Protein AF-A0A940A3K3-F1 (afdb_monomer)

Structure (mmCIF, N/CA/C/O backbone):
data_AF-A0A940A3K3-F1
#
_entry.id   AF-A0A940A3K3-F1
#
loop_
_atom_site.group_PDB
_atom_site.id
_atom_site.type_symbol
_atom_site.label_atom_id
_atom_site.label_alt_id
_atom_site.label_comp_id
_atom_site.label_asym_id
_atom_site.label_entity_id
_atom_site.label_seq_id
_atom_site.pdbx_PDB_ins_code
_atom_site.Cartn_x
_atom_site.Cartn_y
_atom_site.Cartn_z
_atom_site.occupancy
_atom_site.B_iso_or_equiv
_atom_site.auth_seq_id
_atom_site.auth_comp_id
_atom_site.auth_asym_id
_atom_site.auth_atom_id
_atom_site.pdbx_PDB_model_num
ATOM 1 N N . MET A 1 1 ? 20.300 13.814 -13.766 1.00 72.06 1 MET A N 1
ATOM 2 C CA . MET A 1 1 ? 20.582 14.334 -12.405 1.00 72.06 1 MET A CA 1
ATOM 3 C C . MET A 1 1 ? 19.310 14.592 -11.587 1.00 72.06 1 MET A C 1
ATOM 5 O O . MET A 1 1 ? 19.137 13.929 -10.577 1.00 72.06 1 MET A O 1
ATOM 9 N N . LEU A 1 2 ? 18.378 15.465 -12.005 1.00 84.44 2 LEU A N 1
ATOM 10 C CA . LEU A 1 2 ? 17.179 15.787 -11.199 1.00 84.44 2 LEU A CA 1
ATOM 11 C C . LEU A 1 2 ? 16.257 14.576 -10.915 1.00 84.44 2 LEU A C 1
ATOM 13 O O . LEU A 1 2 ? 15.812 14.400 -9.786 1.00 84.44 2 LEU A O 1
ATOM 17 N N . GLN A 1 3 ? 16.022 13.700 -11.900 1.00 85.00 3 GLN A N 1
ATOM 18 C CA . GLN A 1 3 ? 15.269 12.447 -11.703 1.00 85.00 3 GLN A CA 1
ATOM 19 C C . GLN A 1 3 ? 15.927 11.492 -10.704 1.00 85.00 3 GLN A C 1
ATOM 21 O O . GLN A 1 3 ? 15.246 10.924 -9.859 1.00 85.00 3 GLN A O 1
ATOM 26 N N . GLN A 1 4 ? 17.249 11.333 -10.775 1.00 88.88 4 GLN A N 1
ATOM 27 C CA . GLN A 1 4 ? 17.989 10.471 -9.851 1.00 88.88 4 GLN A CA 1
ATOM 28 C C . GLN A 1 4 ? 17.889 10.986 -8.416 1.00 88.88 4 GLN A C 1
ATOM 30 O O . GLN A 1 4 ? 17.676 10.193 -7.503 1.00 88.88 4 GLN A O 1
ATOM 35 N N . VAL A 1 5 ? 17.977 12.307 -8.218 1.00 92.19 5 VAL A N 1
ATOM 36 C CA . VAL A 1 5 ? 17.778 12.932 -6.902 1.00 92.19 5 VAL A CA 1
ATOM 37 C C . VAL A 1 5 ? 16.354 12.682 -6.406 1.00 92.19 5 VAL A C 1
ATOM 39 O O . VAL A 1 5 ? 16.178 12.233 -5.278 1.00 92.19 5 VAL A O 1
ATOM 42 N N . PHE A 1 6 ? 15.343 12.888 -7.256 1.00 92.88 6 PHE A N 1
ATOM 43 C CA . PHE A 1 6 ? 13.945 12.625 -6.908 1.00 92.88 6 PHE A CA 1
ATOM 44 C C . PHE A 1 6 ? 13.717 11.170 -6.470 1.00 92.88 6 PHE A C 1
ATOM 46 O O . PHE A 1 6 ? 13.231 10.934 -5.364 1.00 92.88 6 PHE A O 1
ATOM 53 N N . TYR A 1 7 ? 14.117 10.187 -7.282 1.00 94.62 7 TYR A N 1
ATOM 54 C CA . TYR A 1 7 ? 13.918 8.777 -6.936 1.00 94.62 7 TYR A CA 1
ATOM 55 C C . TYR A 1 7 ? 14.785 8.328 -5.754 1.00 94.62 7 TYR A C 1
ATOM 57 O O . TYR A 1 7 ? 14.338 7.487 -4.982 1.00 94.62 7 TYR A O 1
ATOM 65 N N . SER A 1 8 ? 15.970 8.918 -5.552 1.00 95.88 8 SER A N 1
ATOM 66 C CA . SER A 1 8 ? 16.790 8.680 -4.353 1.00 95.88 8 SER A CA 1
ATOM 67 C C . SER A 1 8 ? 16.085 9.147 -3.079 1.00 95.88 8 SER A C 1
ATOM 69 O O . SER A 1 8 ? 16.064 8.416 -2.092 1.00 95.88 8 SER A O 1
ATOM 71 N N . ILE A 1 9 ? 15.470 10.336 -3.102 1.00 96.44 9 ILE A N 1
ATOM 72 C CA . ILE A 1 9 ? 14.703 10.864 -1.964 1.00 96.44 9 ILE A CA 1
ATOM 73 C C . ILE A 1 9 ? 13.504 9.960 -1.675 1.00 96.44 9 ILE A C 1
ATOM 75 O O . ILE A 1 9 ? 13.299 9.564 -0.531 1.00 96.44 9 ILE A O 1
ATOM 79 N N . VAL A 1 10 ? 12.732 9.596 -2.702 1.00 96.44 10 VAL A N 1
ATOM 80 C CA . VAL A 1 10 ? 11.556 8.726 -2.540 1.00 96.44 10 VAL A CA 1
ATOM 81 C C . VAL A 1 10 ? 11.960 7.340 -2.025 1.00 96.44 10 VAL A C 1
ATOM 83 O O . VAL A 1 10 ? 11.316 6.813 -1.122 1.00 96.44 10 VAL A O 1
ATOM 86 N N . PHE A 1 11 ? 13.061 6.773 -2.521 1.00 97.81 11 PHE A N 1
ATOM 87 C CA . PHE A 1 11 ? 13.603 5.515 -2.011 1.00 97.81 11 PHE A CA 1
ATOM 88 C C . PHE A 1 11 ? 14.027 5.621 -0.539 1.00 97.81 11 PHE A C 1
ATOM 90 O O . PHE A 1 11 ? 13.625 4.787 0.272 1.00 97.81 11 PHE A O 1
ATOM 97 N N . ALA A 1 12 ? 14.757 6.670 -0.152 1.00 97.75 12 ALA A N 1
ATOM 98 C CA . ALA A 1 12 ? 15.132 6.887 1.245 1.00 97.75 12 ALA A CA 1
ATOM 99 C C . ALA A 1 12 ? 13.902 7.029 2.160 1.00 97.75 12 ALA A C 1
ATOM 101 O O . ALA A 1 12 ? 13.866 6.432 3.234 1.00 97.75 12 ALA A O 1
ATOM 102 N N . LEU A 1 13 ? 12.869 7.755 1.717 1.00 97.75 13 LEU A N 1
ATOM 103 C CA . LEU A 1 13 ? 11.609 7.877 2.452 1.00 97.75 13 LEU A CA 1
ATOM 104 C C . LEU A 1 13 ? 10.899 6.529 2.615 1.00 97.75 13 LEU A C 1
ATOM 106 O O . LEU A 1 13 ? 10.422 6.248 3.713 1.00 97.75 13 LEU A O 1
ATOM 110 N N . SER A 1 14 ? 10.876 5.682 1.578 1.00 97.69 14 SER A N 1
ATOM 111 C CA . SER A 1 14 ? 10.291 4.336 1.683 1.00 97.69 14 SER A CA 1
ATOM 112 C C . SER A 1 14 ? 11.018 3.465 2.713 1.00 97.69 14 SER A C 1
ATOM 114 O O . SER A 1 14 ? 10.391 2.811 3.542 1.00 97.69 14 SER A O 1
ATOM 116 N N . LEU A 1 15 ? 12.355 3.527 2.751 1.00 97.50 15 LEU A N 1
ATOM 117 C CA . LEU A 1 15 ? 13.148 2.809 3.751 1.00 97.50 15 LEU A CA 1
ATOM 118 C C . LEU A 1 15 ? 12.880 3.324 5.165 1.00 97.50 15 LEU A C 1
ATOM 120 O O . LEU A 1 15 ? 12.754 2.527 6.089 1.00 97.50 15 LEU A O 1
ATOM 124 N N . ILE A 1 16 ? 12.762 4.642 5.342 1.00 96.81 16 ILE A N 1
ATOM 125 C CA . ILE A 1 16 ? 12.399 5.233 6.635 1.00 96.81 16 ILE A CA 1
ATOM 126 C C . ILE A 1 16 ? 11.014 4.741 7.071 1.00 96.81 16 ILE A C 1
ATOM 128 O O . ILE A 1 16 ? 10.858 4.336 8.221 1.00 96.81 16 ILE A O 1
ATOM 132 N N . CYS A 1 17 ? 10.029 4.713 6.169 1.00 95.12 17 CYS A N 1
ATOM 133 C CA . CYS A 1 17 ? 8.691 4.202 6.473 1.00 95.12 17 CYS A CA 1
ATOM 134 C C . CYS A 1 17 ? 8.729 2.724 6.889 1.00 95.12 17 CYS A C 1
ATOM 136 O O . CYS A 1 17 ? 8.139 2.362 7.908 1.00 95.12 17 CYS A O 1
ATOM 138 N N . ALA A 1 18 ? 9.483 1.892 6.166 1.00 93.69 18 ALA A N 1
ATOM 139 C CA . ALA A 1 18 ? 9.684 0.486 6.505 1.00 93.69 18 ALA A CA 1
ATOM 140 C C . ALA A 1 18 ? 10.392 0.299 7.862 1.00 93.69 18 ALA A C 1
ATOM 142 O O . ALA A 1 18 ? 9.994 -0.556 8.650 1.00 93.69 18 ALA A O 1
ATOM 143 N N . LEU A 1 19 ? 11.400 1.118 8.185 1.00 92.69 19 LEU A N 1
ATOM 144 C CA . LEU A 1 19 ? 12.086 1.079 9.483 1.00 92.69 19 LEU A CA 1
ATOM 145 C C . LEU A 1 19 ? 11.170 1.502 10.636 1.00 92.69 19 LEU A C 1
ATOM 147 O O . LEU A 1 19 ? 11.177 0.853 11.681 1.00 92.69 19 LEU A O 1
ATOM 151 N N . ILE A 1 20 ? 10.360 2.550 10.451 1.00 91.00 20 ILE A N 1
ATOM 152 C CA . ILE A 1 20 ? 9.348 2.963 11.435 1.00 91.00 20 ILE A CA 1
ATOM 153 C C . ILE A 1 20 ? 8.351 1.824 11.659 1.00 91.00 20 ILE A C 1
ATOM 155 O O . ILE A 1 20 ? 8.037 1.498 12.802 1.00 91.00 20 ILE A O 1
ATOM 159 N N . TYR A 1 21 ? 7.898 1.180 10.584 1.00 88.56 21 TYR A N 1
ATOM 160 C CA . TYR A 1 21 ? 7.002 0.034 10.663 1.00 88.56 21 TYR A CA 1
ATOM 161 C C . TYR A 1 21 ? 7.622 -1.142 11.435 1.00 88.56 21 TYR A C 1
ATOM 163 O O . TYR A 1 21 ? 6.972 -1.696 12.320 1.00 88.56 21 TYR A O 1
ATOM 171 N N . ILE A 1 22 ? 8.891 -1.478 11.172 1.00 86.81 22 ILE A N 1
ATOM 172 C CA . ILE A 1 22 ? 9.633 -2.513 11.913 1.00 86.81 22 ILE A CA 1
ATOM 173 C C . ILE A 1 22 ? 9.800 -2.126 13.388 1.00 86.81 22 ILE A C 1
ATOM 175 O O . ILE A 1 22 ? 9.654 -2.968 14.263 1.00 86.81 22 ILE A O 1
ATOM 179 N N . TYR A 1 23 ? 10.066 -0.861 13.703 1.00 83.69 23 TYR A N 1
ATOM 180 C CA . TYR A 1 23 ? 10.145 -0.420 15.097 1.00 83.69 23 TYR A CA 1
ATOM 181 C C . TYR A 1 23 ? 8.787 -0.527 15.813 1.00 83.69 23 TYR A C 1
ATOM 183 O O . TYR A 1 23 ? 8.714 -0.880 16.989 1.00 83.69 23 TYR A O 1
ATOM 191 N N . MET A 1 24 ? 7.689 -0.285 15.094 1.00 77.06 24 MET A N 1
ATOM 192 C CA . MET A 1 24 ? 6.332 -0.499 15.599 1.00 77.06 24 MET A CA 1
ATOM 193 C C . MET A 1 24 ? 5.948 -1.987 15.706 1.00 77.06 24 MET A C 1
ATOM 195 O O . MET A 1 24 ? 4.965 -2.294 16.380 1.00 77.06 24 MET A O 1
ATOM 199 N N . TRP A 1 25 ? 6.706 -2.905 15.087 1.00 66.56 25 TRP A N 1
ATOM 200 C CA . TRP A 1 25 ? 6.435 -4.347 14.927 1.00 66.56 25 TRP A CA 1
ATOM 201 C C . TRP A 1 25 ? 6.450 -5.166 16.235 1.00 66.56 25 TRP A C 1
ATOM 203 O O . TRP A 1 25 ? 6.495 -6.389 16.232 1.00 66.56 25 TRP A O 1
ATOM 213 N N . HIS A 1 26 ? 6.346 -4.548 17.407 1.00 54.91 26 HIS A N 1
ATOM 214 C CA . HIS A 1 26 ? 6.203 -5.301 18.657 1.00 54.91 26 HIS A CA 1
ATOM 215 C C . HIS A 1 26 ? 4.818 -5.961 18.836 1.00 54.91 26 HIS A C 1
ATOM 217 O O . HIS A 1 26 ? 4.585 -6.635 19.837 1.00 54.91 26 HIS A O 1
ATOM 223 N N . LYS A 1 27 ? 3.912 -5.820 17.859 1.00 52.66 27 LYS A N 1
ATOM 224 C CA . LYS A 1 27 ? 2.573 -6.421 17.835 1.00 52.66 27 LYS A CA 1
ATOM 225 C C . LYS A 1 27 ? 2.318 -7.155 16.524 1.00 52.66 27 LYS A C 1
ATOM 227 O O . LYS A 1 27 ? 2.829 -6.750 15.486 1.00 52.66 27 LYS A O 1
ATOM 232 N N . HIS A 1 28 ? 1.526 -8.226 16.588 1.00 54.78 28 HIS A N 1
ATOM 233 C CA . HIS A 1 28 ? 1.116 -9.083 15.470 1.00 54.78 28 HIS A CA 1
ATOM 234 C C . HIS A 1 28 ? 0.388 -8.302 14.356 1.00 54.78 28 HIS A C 1
ATOM 236 O O . HIS A 1 28 ? -0.833 -8.369 14.228 1.00 54.78 28 HIS A O 1
ATOM 242 N N . PHE A 1 29 ? 1.127 -7.555 13.538 1.00 63.56 29 PHE A N 1
ATOM 243 C CA . PHE A 1 29 ? 0.562 -6.859 12.393 1.00 63.56 29 PHE A CA 1
ATOM 244 C C . PHE A 1 29 ? 0.170 -7.824 11.278 1.00 63.56 29 PHE A C 1
ATOM 246 O O . PHE A 1 29 ? 0.721 -8.913 11.115 1.00 63.56 29 PHE A O 1
ATOM 253 N N . ASP A 1 30 ? -0.801 -7.378 10.488 1.00 74.75 30 ASP A N 1
ATOM 254 C CA . ASP A 1 30 ? -1.278 -8.087 9.316 1.00 74.75 30 ASP A CA 1
ATOM 255 C C . ASP A 1 30 ? -0.140 -8.301 8.301 1.00 74.75 30 ASP A C 1
ATOM 257 O O . ASP A 1 30 ? 0.541 -7.352 7.906 1.00 74.75 30 ASP A O 1
ATOM 261 N N . VAL A 1 31 ? 0.038 -9.547 7.847 1.00 85.44 31 VAL A N 1
ATOM 262 C CA . VAL A 1 31 ? 1.080 -9.942 6.878 1.00 85.44 31 VAL A CA 1
ATOM 263 C C . VAL A 1 31 ? 1.027 -9.097 5.597 1.00 85.44 31 VAL A C 1
ATOM 265 O O . VAL A 1 31 ? 2.055 -8.859 4.964 1.00 85.44 31 VAL A O 1
ATOM 268 N N . ASN A 1 32 ? -0.149 -8.601 5.203 1.00 90.69 32 ASN A N 1
ATOM 269 C CA . ASN A 1 32 ? -0.285 -7.771 4.010 1.00 90.69 32 ASN A CA 1
ATOM 270 C C . ASN A 1 32 ? 0.391 -6.406 4.179 1.00 90.69 32 ASN A C 1
ATOM 272 O O . ASN A 1 32 ? 0.990 -5.918 3.223 1.00 90.69 32 ASN A O 1
ATOM 276 N N . PHE A 1 33 ? 0.371 -5.818 5.382 1.00 89.69 33 PHE A N 1
ATOM 277 C CA . PHE A 1 33 ? 1.088 -4.566 5.653 1.00 89.69 33 PHE A CA 1
ATOM 278 C C . PHE A 1 33 ? 2.586 -4.797 5.496 1.00 89.69 33 PHE A C 1
ATOM 280 O O . PHE A 1 33 ? 3.268 -4.028 4.828 1.00 89.69 33 PHE A O 1
ATOM 287 N N . THR A 1 34 ? 3.081 -5.911 6.028 1.00 91.38 34 THR A N 1
ATOM 288 C CA . THR A 1 34 ? 4.486 -6.312 5.916 1.00 91.38 34 THR A CA 1
ATOM 289 C C . THR A 1 34 ? 4.926 -6.403 4.473 1.00 91.38 34 THR A C 1
ATOM 291 O O . THR A 1 34 ? 5.981 -5.889 4.109 1.00 91.38 34 THR A O 1
ATOM 294 N N . MET A 1 35 ? 4.095 -7.026 3.639 1.00 94.56 35 MET A N 1
ATOM 295 C CA . MET A 1 35 ? 4.365 -7.143 2.215 1.00 94.56 35 MET A CA 1
ATOM 296 C C . MET A 1 35 ? 4.361 -5.775 1.528 1.00 94.56 35 MET A C 1
ATOM 298 O O . MET A 1 35 ? 5.229 -5.539 0.695 1.00 94.56 35 MET A O 1
ATOM 302 N N . ILE A 1 36 ? 3.473 -4.847 1.902 1.00 95.44 36 ILE A N 1
ATOM 303 C CA . ILE A 1 36 ? 3.486 -3.471 1.378 1.00 95.44 36 ILE A CA 1
ATOM 304 C C . ILE A 1 36 ? 4.800 -2.766 1.750 1.00 95.44 36 ILE A C 1
ATOM 306 O O . ILE A 1 36 ? 5.536 -2.373 0.847 1.00 95.44 36 ILE A O 1
ATOM 310 N N . PHE A 1 37 ? 5.151 -2.705 3.039 1.00 95.38 37 PHE A N 1
ATOM 311 C CA . PHE A 1 37 ? 6.382 -2.049 3.520 1.00 95.38 37 PHE A CA 1
ATOM 312 C C . PHE A 1 37 ? 7.675 -2.715 3.028 1.00 95.38 37 PHE A C 1
ATOM 314 O O . PHE A 1 37 ? 8.739 -2.103 3.038 1.00 95.38 37 PHE A O 1
ATOM 321 N N . THR A 1 38 ? 7.609 -3.972 2.584 1.00 95.00 38 THR A N 1
ATOM 322 C CA . THR A 1 38 ? 8.753 -4.663 1.971 1.00 95.00 38 THR A CA 1
ATOM 323 C C . THR A 1 38 ? 8.849 -4.369 0.474 1.00 95.00 38 THR A C 1
ATOM 325 O O . THR A 1 38 ? 9.937 -4.147 -0.054 1.00 95.00 38 THR A O 1
ATOM 328 N N . LEU A 1 39 ? 7.720 -4.373 -0.239 1.00 97.12 39 LEU A N 1
ATOM 329 C CA . LEU A 1 39 ? 7.697 -4.265 -1.698 1.00 97.12 39 LEU A CA 1
ATOM 330 C C . LEU A 1 39 ? 7.785 -2.824 -2.205 1.00 97.12 39 LEU A C 1
ATOM 332 O O . LEU A 1 39 ? 8.284 -2.620 -3.313 1.00 97.12 39 LEU A O 1
ATOM 336 N N . VAL A 1 40 ? 7.339 -1.827 -1.435 1.00 97.50 40 VAL A N 1
ATOM 337 C CA . VAL A 1 40 ? 7.454 -0.417 -1.838 1.00 97.50 40 VAL A CA 1
ATOM 338 C C . VAL A 1 40 ? 8.923 0.009 -1.980 1.00 97.50 40 VAL A C 1
ATOM 340 O O . VAL A 1 40 ? 9.267 0.487 -3.065 1.00 97.50 40 VAL A O 1
ATOM 343 N N . PRO A 1 41 ? 9.831 -0.249 -1.015 1.00 97.88 41 PRO A N 1
ATOM 344 C CA . PRO A 1 41 ? 11.253 0.030 -1.206 1.00 97.88 41 PRO A CA 1
ATOM 345 C C . PRO A 1 41 ? 11.862 -0.690 -2.412 1.00 97.88 41 PRO A C 1
ATOM 347 O O . PRO A 1 41 ? 12.648 -0.094 -3.148 1.00 97.88 41 PRO A O 1
ATOM 350 N N . VAL A 1 42 ? 11.466 -1.942 -2.671 1.00 97.75 42 VAL A N 1
ATOM 351 C CA . VAL A 1 42 ? 11.908 -2.696 -3.859 1.00 97.75 42 VAL A CA 1
ATOM 352 C C . VAL A 1 42 ? 11.448 -2.003 -5.145 1.00 97.75 42 VAL A C 1
ATOM 354 O O . VAL A 1 42 ? 12.239 -1.827 -6.071 1.00 97.75 42 VAL A O 1
ATOM 357 N N . ALA A 1 43 ? 10.195 -1.550 -5.203 1.00 96.88 43 ALA A N 1
ATOM 358 C CA . ALA A 1 43 ? 9.674 -0.816 -6.350 1.00 96.88 43 ALA A CA 1
ATOM 359 C C . ALA A 1 43 ? 10.412 0.518 -6.550 1.00 96.88 43 ALA A C 1
ATOM 361 O O . ALA A 1 43 ? 10.844 0.821 -7.664 1.00 96.88 43 ALA A O 1
ATOM 362 N N . CYS A 1 44 ? 10.607 1.292 -5.478 1.00 96.88 44 CYS A N 1
ATOM 363 C CA . CYS A 1 44 ? 11.344 2.557 -5.489 1.00 96.88 44 CYS A CA 1
ATOM 364 C C . CYS A 1 44 ? 12.804 2.374 -5.929 1.00 96.88 44 CYS A C 1
ATOM 366 O O . CYS A 1 44 ? 13.304 3.178 -6.718 1.00 96.88 44 CYS A O 1
ATOM 368 N N . LEU A 1 45 ? 13.458 1.289 -5.502 1.00 97.00 45 LEU A N 1
ATOM 369 C CA . LEU A 1 45 ? 14.783 0.908 -5.985 1.00 97.00 45 LEU A CA 1
ATOM 370 C C . LEU A 1 45 ? 14.772 0.674 -7.499 1.00 97.00 45 LEU A C 1
ATOM 372 O O . LEU A 1 45 ? 15.646 1.180 -8.195 1.00 97.00 45 LEU A O 1
ATOM 376 N N . GLY A 1 46 ? 13.758 -0.014 -8.030 1.00 95.94 46 GLY A N 1
ATOM 377 C CA . GLY A 1 46 ? 13.586 -0.189 -9.473 1.00 95.94 46 GLY A CA 1
ATOM 378 C C . GLY A 1 46 ? 13.491 1.141 -10.234 1.00 95.94 46 GLY A C 1
ATOM 379 O O . GLY A 1 46 ? 14.120 1.301 -11.279 1.00 95.94 46 GLY A O 1
ATOM 380 N N . TYR A 1 47 ? 12.769 2.131 -9.699 1.00 93.81 47 TYR A N 1
ATOM 381 C CA . TYR A 1 47 ? 12.707 3.476 -10.292 1.00 93.81 47 TYR A CA 1
ATOM 382 C C . TYR A 1 47 ? 14.057 4.203 -10.246 1.00 93.81 47 TYR A C 1
ATOM 384 O O . TYR A 1 47 ? 14.450 4.828 -11.233 1.00 93.81 47 TYR A O 1
ATOM 392 N N . LEU A 1 48 ? 14.800 4.080 -9.143 1.00 94.75 48 LEU A N 1
ATOM 393 C CA . LEU A 1 48 ? 16.150 4.631 -9.031 1.00 94.75 48 LEU A CA 1
ATOM 394 C C . LEU A 1 48 ? 17.123 3.965 -10.017 1.00 94.75 48 LEU A C 1
ATOM 396 O O . LEU A 1 48 ? 17.871 4.663 -10.699 1.00 94.75 48 LEU A O 1
ATOM 400 N N . MET A 1 49 ? 17.072 2.636 -10.149 1.00 93.69 49 MET A N 1
ATOM 401 C CA . MET A 1 49 ? 17.836 1.892 -11.154 1.00 93.69 49 MET A CA 1
ATOM 402 C C . MET A 1 49 ? 17.491 2.367 -12.568 1.00 93.69 49 MET A C 1
ATOM 404 O O . MET A 1 49 ? 18.386 2.545 -13.386 1.00 93.69 49 MET A O 1
ATOM 408 N N . SER A 1 50 ? 16.210 2.629 -12.849 1.00 91.25 50 SER A N 1
ATOM 409 C CA . SER A 1 50 ? 15.767 3.096 -14.166 1.00 91.25 50 SER A CA 1
ATOM 410 C C . SER A 1 50 ? 16.296 4.490 -14.497 1.00 91.25 50 SER A C 1
ATOM 412 O O . SER A 1 50 ? 16.607 4.753 -15.653 1.00 91.25 50 SER A O 1
ATOM 414 N N . ALA A 1 51 ? 16.397 5.382 -13.511 1.00 90.12 51 ALA A N 1
ATOM 415 C CA . ALA A 1 51 ? 16.941 6.727 -13.704 1.00 90.12 51 ALA A CA 1
ATOM 416 C C . ALA A 1 51 ? 18.474 6.762 -13.794 1.00 90.12 51 ALA A C 1
ATOM 418 O O . ALA A 1 51 ? 19.044 7.770 -14.214 1.00 90.12 51 ALA A O 1
ATOM 419 N N . SER A 1 52 ? 19.133 5.679 -13.388 1.00 89.50 52 SER A N 1
ATOM 420 C CA . SER A 1 52 ? 20.588 5.497 -13.437 1.00 89.50 52 SER A CA 1
ATOM 421 C C . SER A 1 52 ? 21.020 4.499 -14.514 1.00 89.50 52 SER A C 1
ATOM 423 O O . SER A 1 52 ? 22.167 4.072 -14.524 1.00 89.50 52 SER A O 1
ATOM 425 N N . ALA A 1 53 ? 20.105 4.079 -15.391 1.00 89.12 53 ALA A N 1
ATOM 426 C CA . ALA A 1 53 ? 20.411 3.122 -16.439 1.00 89.12 53 ALA A CA 1
ATOM 427 C C . ALA A 1 53 ? 21.150 3.799 -17.600 1.00 89.12 53 ALA A C 1
ATOM 429 O O . ALA A 1 53 ? 20.614 4.712 -18.225 1.00 89.12 53 ALA A O 1
ATOM 430 N N . ASP A 1 54 ? 22.334 3.279 -17.927 1.00 87.19 54 ASP A N 1
ATOM 431 C CA . ASP A 1 54 ? 23.149 3.725 -19.068 1.00 87.19 54 ASP A CA 1
ATOM 432 C C . ASP A 1 54 ? 22.997 2.818 -20.304 1.00 87.19 54 ASP A C 1
ATOM 434 O O . ASP A 1 54 ? 23.588 3.064 -21.355 1.00 87.19 54 ASP A O 1
ATOM 438 N N .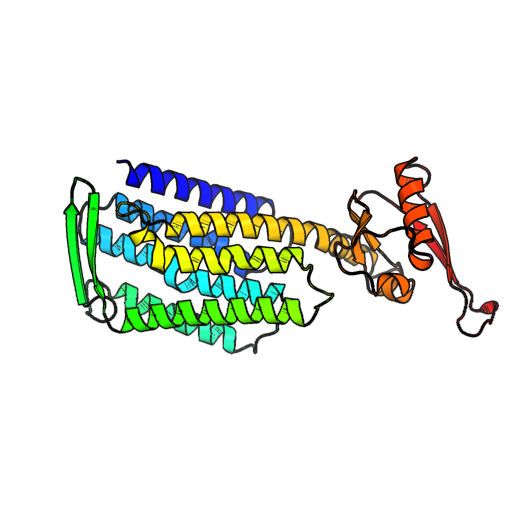 SER A 1 55 ? 22.214 1.742 -20.191 1.00 88.56 55 SER A N 1
ATOM 439 C CA . SER A 1 55 ? 21.999 0.769 -21.260 1.00 88.56 55 SER A CA 1
ATOM 440 C C . SER A 1 55 ? 20.554 0.280 -21.309 1.00 88.56 55 SER A C 1
ATOM 442 O O . SER A 1 55 ? 19.838 0.273 -20.303 1.00 88.56 55 SER A O 1
ATOM 444 N N . LEU A 1 56 ? 20.139 -0.194 -22.489 1.00 87.38 56 LEU A N 1
ATOM 445 C CA . LEU A 1 56 ? 18.829 -0.815 -22.692 1.00 87.38 56 LEU A CA 1
ATOM 446 C C . LEU A 1 56 ? 18.617 -2.005 -21.747 1.00 87.38 56 LEU A C 1
ATOM 448 O O . LEU A 1 56 ? 17.555 -2.126 -21.142 1.00 87.38 56 LEU A O 1
ATOM 452 N N . GLU A 1 57 ? 19.628 -2.861 -21.587 1.00 89.25 57 GLU A N 1
ATOM 453 C CA . GLU A 1 57 ? 19.543 -4.011 -20.685 1.00 89.25 57 GLU A CA 1
ATOM 454 C C . GLU A 1 57 ? 19.351 -3.564 -19.231 1.00 89.25 57 GLU A C 1
ATOM 456 O O . GLU A 1 57 ? 18.448 -4.057 -18.553 1.00 89.25 57 GLU A O 1
ATOM 461 N N . GLY A 1 58 ? 20.126 -2.576 -18.768 1.00 90.00 58 GLY A N 1
ATOM 462 C CA . GLY A 1 58 ? 19.979 -2.010 -17.426 1.00 90.00 58 GLY A CA 1
ATOM 463 C C . GLY A 1 58 ? 18.582 -1.432 -17.192 1.00 90.00 58 GLY A C 1
ATOM 464 O O . GLY A 1 58 ? 17.972 -1.677 -16.150 1.00 90.00 58 GLY A O 1
ATOM 465 N N . ALA A 1 59 ? 18.025 -0.745 -18.191 1.00 89.38 59 ALA A N 1
ATOM 466 C CA . ALA A 1 59 ? 16.677 -0.196 -18.122 1.00 89.38 59 ALA A CA 1
ATOM 467 C C . ALA A 1 59 ? 15.589 -1.290 -18.123 1.00 89.38 59 ALA A C 1
ATOM 469 O O . ALA A 1 59 ? 14.595 -1.170 -17.404 1.00 89.38 59 ALA A O 1
ATOM 470 N N . ILE A 1 60 ? 15.781 -2.389 -18.863 1.00 91.12 60 ILE A N 1
ATOM 471 C CA . ILE A 1 60 ? 14.887 -3.558 -18.823 1.00 91.12 60 ILE A CA 1
ATOM 472 C C . ILE A 1 60 ? 14.927 -4.218 -17.439 1.00 91.12 60 ILE A C 1
ATOM 474 O O . ILE A 1 60 ? 13.870 -4.499 -16.873 1.00 91.12 60 ILE A O 1
ATOM 478 N N . ARG A 1 61 ? 16.115 -4.414 -16.853 1.00 93.00 61 ARG A N 1
ATOM 479 C CA . ARG A 1 61 ? 16.262 -4.969 -15.494 1.00 93.00 61 ARG A CA 1
ATOM 480 C C . ARG A 1 61 ? 15.599 -4.085 -14.445 1.00 93.00 61 ARG A C 1
ATOM 482 O O . ARG A 1 61 ? 14.840 -4.585 -13.618 1.00 93.00 61 ARG A O 1
ATOM 489 N N . ALA A 1 62 ? 15.814 -2.775 -14.519 1.00 94.25 62 ALA A N 1
ATOM 490 C CA . ALA A 1 62 ? 15.131 -1.817 -13.659 1.00 94.25 62 ALA A CA 1
ATOM 491 C C . ALA A 1 62 ? 13.605 -1.929 -13.794 1.00 94.25 62 ALA A C 1
ATOM 493 O O . ALA A 1 62 ? 12.882 -1.962 -12.799 1.00 94.25 62 ALA A O 1
ATOM 494 N N . GLN A 1 63 ? 13.108 -2.076 -15.024 1.00 92.12 63 GLN A N 1
ATOM 495 C CA . GLN A 1 63 ? 11.683 -2.232 -15.274 1.00 92.12 63 GLN A CA 1
ATOM 496 C C . GLN A 1 63 ? 11.117 -3.529 -14.685 1.00 92.12 63 GLN A C 1
ATOM 498 O O . GLN A 1 63 ? 10.017 -3.496 -14.135 1.00 92.12 63 GLN A O 1
ATOM 503 N N . GLN A 1 64 ? 11.852 -4.642 -14.762 1.00 94.50 64 GLN A N 1
ATOM 504 C CA . GLN A 1 64 ? 11.475 -5.901 -14.111 1.00 94.50 64 GLN A CA 1
ATOM 505 C C . GLN A 1 64 ? 11.304 -5.694 -12.598 1.00 94.50 64 GLN A C 1
ATOM 507 O O . GLN A 1 64 ? 10.270 -6.066 -12.052 1.00 94.50 64 GLN A O 1
ATOM 512 N N . VAL A 1 65 ? 12.236 -4.992 -11.943 1.00 96.62 65 VAL A N 1
ATOM 513 C CA . VAL A 1 65 ? 12.135 -4.660 -10.510 1.00 96.62 65 VAL A CA 1
ATOM 514 C C . VAL A 1 65 ? 10.921 -3.769 -10.210 1.00 96.62 65 VAL A C 1
ATOM 516 O O . VAL A 1 65 ? 10.161 -4.064 -9.289 1.00 96.62 65 VAL A O 1
ATOM 519 N N . ILE A 1 66 ? 10.664 -2.729 -11.015 1.00 95.50 66 ILE A N 1
ATOM 520 C CA . ILE A 1 66 ? 9.483 -1.851 -10.859 1.00 95.50 66 ILE A CA 1
ATOM 521 C C . ILE A 1 66 ? 8.177 -2.662 -10.885 1.00 95.50 66 ILE A C 1
ATOM 523 O O . ILE A 1 66 ? 7.253 -2.403 -10.109 1.00 95.50 66 ILE A O 1
ATOM 527 N N . TYR A 1 67 ? 8.087 -3.659 -11.768 1.00 94.81 67 TYR A N 1
ATOM 528 C CA . TYR A 1 67 ? 6.886 -4.481 -11.911 1.00 94.81 67 TYR A CA 1
ATOM 529 C C . TYR A 1 67 ? 6.673 -5.497 -10.792 1.00 94.81 67 TYR A C 1
ATOM 531 O O . TYR A 1 67 ? 5.550 -5.985 -10.676 1.00 94.81 67 TYR A O 1
ATOM 539 N N . ILE A 1 68 ? 7.666 -5.768 -9.937 1.00 96.06 68 ILE A N 1
ATOM 540 C CA . ILE A 1 68 ? 7.414 -6.467 -8.669 1.00 96.06 68 ILE A CA 1
ATOM 541 C C . ILE A 1 68 ? 6.401 -5.647 -7.860 1.00 96.06 68 ILE A C 1
ATOM 543 O O . ILE A 1 68 ? 5.347 -6.150 -7.479 1.00 96.06 68 ILE A O 1
ATOM 547 N N . GLY A 1 69 ? 6.664 -4.350 -7.683 1.00 93.69 69 GLY A N 1
ATOM 548 C CA . GLY A 1 69 ? 5.710 -3.442 -7.051 1.00 93.69 69 GLY A CA 1
ATOM 549 C C . GLY A 1 69 ? 4.397 -3.370 -7.826 1.00 93.69 69 GLY A C 1
ATOM 550 O O . GLY A 1 69 ? 3.330 -3.591 -7.262 1.00 93.69 69 GLY A O 1
ATOM 551 N N . GLY A 1 70 ? 4.476 -3.136 -9.138 1.00 92.25 70 GLY A N 1
ATOM 552 C CA . GLY A 1 70 ? 3.293 -2.977 -9.987 1.00 92.25 70 GLY A CA 1
ATOM 553 C C . GLY A 1 70 ? 2.327 -4.168 -9.968 1.00 92.25 70 GLY A C 1
ATOM 554 O O . GLY A 1 70 ? 1.118 -3.959 -9.973 1.00 92.25 70 GLY A O 1
ATOM 555 N N . CYS A 1 71 ? 2.828 -5.407 -9.944 1.00 95.25 71 CYS A N 1
ATOM 556 C CA . CYS A 1 71 ? 1.975 -6.602 -9.972 1.00 95.25 71 CYS A CA 1
ATOM 557 C C . CYS A 1 71 ? 1.417 -6.969 -8.593 1.00 95.25 71 CYS A C 1
ATOM 559 O O . CYS A 1 71 ? 0.302 -7.476 -8.511 1.00 95.25 71 CYS A O 1
ATOM 561 N N . PHE A 1 72 ? 2.179 -6.742 -7.518 1.00 96.75 72 PHE A N 1
ATOM 562 C CA . PHE A 1 72 ? 1.844 -7.275 -6.196 1.00 96.75 72 PHE A CA 1
ATOM 563 C C . PHE A 1 72 ? 1.311 -6.232 -5.204 1.00 96.75 72 PHE A C 1
ATOM 565 O O . PHE A 1 72 ? 0.514 -6.594 -4.340 1.00 96.75 72 PHE A O 1
ATOM 572 N N . LEU A 1 73 ? 1.684 -4.949 -5.300 1.00 95.75 73 LEU A N 1
ATOM 573 C CA . LEU A 1 73 ? 1.276 -3.947 -4.301 1.00 95.75 73 LEU A CA 1
ATOM 574 C C . LEU A 1 73 ? -0.238 -3.748 -4.266 1.00 95.75 73 LEU A C 1
ATOM 576 O O . LEU A 1 73 ? -0.828 -3.816 -3.192 1.00 95.75 73 LEU A O 1
ATOM 580 N N . GLN A 1 74 ? -0.885 -3.596 -5.425 1.00 95.06 74 GLN A N 1
ATOM 581 C CA . GLN A 1 74 ? -2.342 -3.422 -5.478 1.00 95.06 74 GLN A CA 1
ATOM 582 C C . GLN A 1 74 ? -3.092 -4.650 -4.931 1.00 95.06 74 GLN A C 1
ATOM 584 O O . GLN A 1 74 ? -4.146 -4.516 -4.313 1.00 95.06 74 GLN A O 1
ATOM 589 N N . TYR A 1 75 ? -2.529 -5.849 -5.104 1.00 96.38 75 TYR A N 1
ATOM 590 C CA . TYR A 1 75 ? -3.062 -7.073 -4.506 1.00 96.38 75 TYR A CA 1
ATOM 591 C C . TYR A 1 75 ? -2.994 -7.033 -2.972 1.00 96.38 75 TYR A C 1
ATOM 593 O O . TYR A 1 75 ? -3.994 -7.308 -2.307 1.00 96.38 75 TYR A O 1
ATOM 601 N N . PHE A 1 76 ? -1.855 -6.645 -2.392 1.00 96.19 76 PHE A N 1
ATOM 602 C CA . PHE A 1 76 ? -1.725 -6.533 -0.935 1.00 96.19 76 PHE A CA 1
ATOM 603 C C . PHE A 1 76 ? -2.536 -5.372 -0.348 1.00 96.19 76 PHE A C 1
ATOM 605 O O . PHE A 1 76 ? -3.055 -5.507 0.761 1.00 96.19 76 PHE A O 1
ATOM 612 N N . ILE A 1 77 ? -2.719 -4.277 -1.092 1.00 95.12 77 ILE A N 1
ATOM 613 C CA . ILE A 1 77 ? -3.641 -3.188 -0.732 1.00 95.12 77 ILE A CA 1
ATOM 614 C C . ILE A 1 77 ? -5.074 -3.725 -0.645 1.00 95.12 77 ILE A C 1
ATOM 616 O O . ILE A 1 7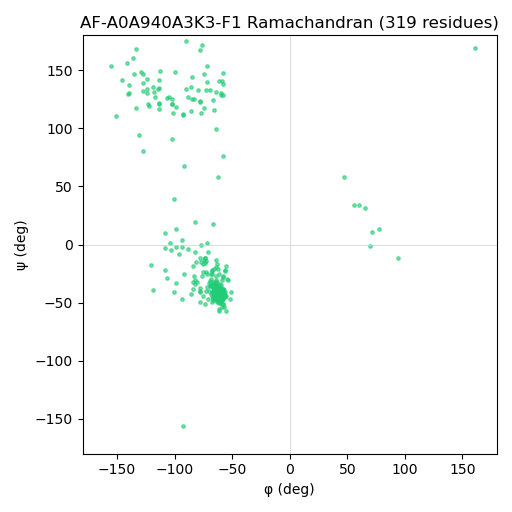7 ? -5.726 -3.555 0.385 1.00 95.12 77 ILE A O 1
ATOM 620 N N . LEU A 1 78 ? -5.536 -4.464 -1.661 1.00 95.94 78 LEU A N 1
ATOM 621 C CA . LEU A 1 78 ? -6.854 -5.105 -1.652 1.00 95.94 78 LEU A CA 1
ATOM 622 C C . LEU A 1 78 ? -7.020 -6.067 -0.464 1.00 95.94 78 LEU A C 1
ATOM 624 O O . LEU A 1 78 ? -8.039 -6.026 0.227 1.00 95.94 78 LEU A O 1
ATOM 628 N N . LEU A 1 79 ? -6.033 -6.928 -0.203 1.00 94.31 79 LEU A N 1
ATOM 629 C CA . LEU A 1 79 ? -6.097 -7.846 0.936 1.00 94.31 79 LEU A CA 1
ATOM 630 C C . LEU A 1 79 ? -6.130 -7.108 2.276 1.00 94.31 79 LEU A C 1
ATOM 632 O O . LEU A 1 79 ? -6.890 -7.498 3.162 1.00 94.31 79 LEU A O 1
ATOM 636 N N . SER A 1 80 ? -5.358 -6.027 2.402 1.00 92.12 80 SER A N 1
ATOM 637 C CA . SER A 1 80 ? -5.375 -5.156 3.576 1.00 92.12 80 SER A CA 1
ATOM 638 C C . SER A 1 80 ? -6.758 -4.541 3.778 1.00 92.12 80 SER A C 1
ATOM 640 O O . SER A 1 80 ? -7.286 -4.582 4.885 1.00 92.12 80 SER A O 1
ATOM 642 N N . ILE A 1 81 ? -7.390 -4.040 2.711 1.00 92.69 81 ILE A N 1
ATOM 643 C CA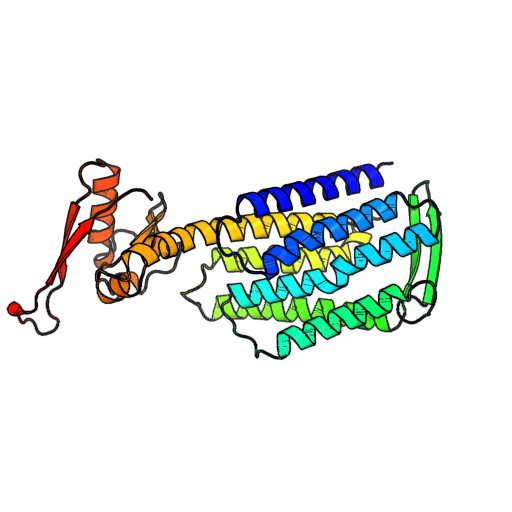 . ILE A 1 81 ? -8.757 -3.501 2.753 1.00 92.69 81 ILE A CA 1
ATOM 644 C C . ILE A 1 81 ? -9.745 -4.572 3.223 1.00 92.69 81 ILE A C 1
ATOM 646 O O . ILE A 1 81 ? -10.515 -4.320 4.147 1.00 92.69 81 ILE A O 1
ATOM 650 N N . LEU A 1 82 ? -9.711 -5.773 2.638 1.00 91.75 82 LEU A N 1
ATOM 651 C CA . LEU A 1 82 ? -10.616 -6.869 3.003 1.00 91.75 82 LEU A CA 1
ATOM 652 C C . LEU A 1 82 ? -10.440 -7.295 4.467 1.00 91.75 82 LEU A C 1
ATOM 654 O O . LEU A 1 82 ? -11.433 -7.433 5.183 1.00 91.75 82 LEU A O 1
ATOM 658 N N . ASN A 1 83 ? -9.194 -7.440 4.932 1.00 87.69 83 ASN A N 1
ATOM 659 C CA . ASN A 1 83 ? -8.897 -7.801 6.319 1.00 87.69 83 ASN A CA 1
ATOM 660 C C . ASN A 1 83 ? -9.326 -6.704 7.306 1.00 87.69 83 ASN A C 1
ATOM 662 O O . ASN A 1 83 ? -9.950 -7.012 8.322 1.00 87.69 83 ASN A O 1
ATOM 666 N N . LEU A 1 84 ? -9.061 -5.429 7.003 1.00 85.94 84 LEU A N 1
ATOM 667 C CA . LEU A 1 84 ? -9.463 -4.302 7.854 1.00 85.94 84 LEU A CA 1
ATOM 668 C C . LEU A 1 84 ? -10.981 -4.110 7.879 1.00 85.94 84 LEU A C 1
ATOM 670 O O . LEU A 1 84 ? -11.534 -3.786 8.924 1.00 85.94 84 LEU A O 1
ATOM 674 N N . CY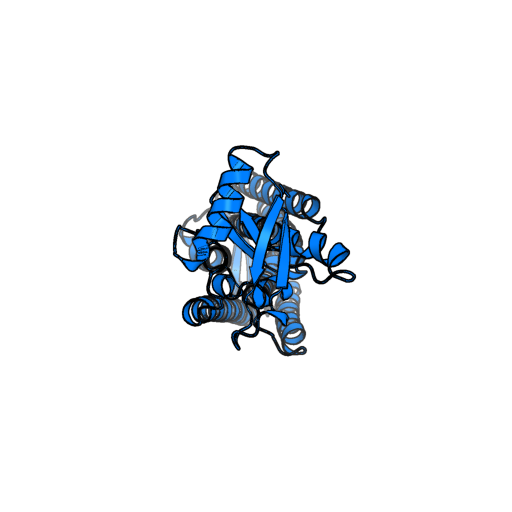S A 1 85 ? -11.665 -4.376 6.765 1.00 86.31 85 CYS A N 1
ATOM 675 C CA . CYS A 1 85 ? -13.127 -4.365 6.680 1.00 86.31 85 CYS A CA 1
ATOM 676 C C . CYS A 1 85 ? -13.782 -5.623 7.284 1.00 86.31 85 CYS A C 1
ATOM 678 O O . CYS A 1 85 ? -15.010 -5.726 7.279 1.00 86.31 85 CYS A O 1
ATOM 680 N N . LYS A 1 86 ? -12.983 -6.576 7.796 1.00 83.75 86 LYS A N 1
ATOM 681 C CA . LYS A 1 86 ? -13.427 -7.868 8.347 1.00 83.75 86 LYS A CA 1
ATOM 682 C C . LYS A 1 86 ? -14.264 -8.690 7.356 1.00 83.75 86 LYS A C 1
ATOM 684 O O . LYS A 1 86 ? -15.188 -9.401 7.745 1.00 83.75 86 LYS A O 1
ATOM 689 N N . ILE A 1 87 ? -13.945 -8.597 6.063 1.00 85.81 87 ILE A N 1
ATOM 690 C CA . ILE A 1 87 ? -14.576 -9.411 5.021 1.00 85.81 87 ILE A CA 1
ATOM 691 C C . ILE A 1 87 ? -13.735 -10.660 4.796 1.00 85.81 87 ILE A C 1
ATOM 693 O O . ILE A 1 87 ? -12.621 -10.615 4.269 1.00 85.81 87 ILE A O 1
ATOM 697 N N . GLU A 1 88 ? -14.296 -11.801 5.178 1.00 83.25 88 GLU A N 1
ATOM 698 C CA . GLU A 1 88 ? -13.642 -13.082 4.974 1.00 83.25 88 GLU A CA 1
ATOM 699 C C . GLU A 1 88 ? -13.668 -13.497 3.503 1.00 83.25 88 GLU A C 1
ATOM 701 O O . GLU A 1 88 ? -14.694 -13.473 2.821 1.00 83.25 88 GLU A O 1
ATOM 706 N N . MET A 1 89 ? -12.510 -13.936 3.019 1.00 83.75 89 MET A N 1
ATOM 707 C CA . MET A 1 89 ? -12.386 -14.576 1.719 1.00 83.75 89 MET A CA 1
ATOM 708 C C . MET A 1 89 ? -12.322 -16.087 1.885 1.00 83.75 89 MET A C 1
ATOM 710 O O . MET A 1 89 ? -11.707 -16.607 2.817 1.00 83.75 89 MET A O 1
ATOM 714 N N . LYS A 1 90 ? -12.849 -16.811 0.895 1.00 87.94 90 LYS A N 1
ATOM 715 C CA . LYS A 1 90 ? -12.616 -18.254 0.787 1.00 87.94 90 LYS A CA 1
ATOM 716 C C . LYS A 1 90 ? -11.111 -18.531 0.707 1.00 87.94 90 LYS A C 1
ATOM 718 O O . LYS A 1 90 ? -10.391 -17.866 -0.041 1.00 87.94 90 LYS A O 1
ATOM 723 N N . ARG A 1 91 ? -10.654 -19.565 1.421 1.00 86.38 91 ARG A N 1
ATOM 724 C CA . ARG A 1 91 ? -9.226 -19.912 1.582 1.00 86.38 91 ARG A CA 1
ATOM 725 C C . ARG A 1 91 ? -8.460 -20.073 0.261 1.00 86.38 91 ARG A C 1
ATOM 727 O O . ARG A 1 91 ? -7.282 -19.752 0.211 1.00 86.38 91 ARG A O 1
ATOM 734 N N . TRP A 1 92 ? -9.133 -20.503 -0.807 1.00 89.75 92 TRP A N 1
ATOM 735 C CA . TRP A 1 92 ? -8.536 -20.718 -2.132 1.00 89.75 92 TRP A CA 1
ATOM 736 C C . TRP A 1 92 ? -8.440 -19.462 -3.004 1.00 89.75 92 TRP A C 1
ATOM 738 O O . TRP A 1 92 ? -7.659 -19.432 -3.949 1.00 89.75 92 TRP A O 1
ATOM 748 N N . VAL A 1 93 ? -9.207 -18.410 -2.704 1.00 92.62 93 VAL A N 1
ATOM 749 C CA . VAL A 1 93 ? -9.243 -17.212 -3.558 1.00 92.62 93 VAL A CA 1
ATOM 750 C C . VAL A 1 93 ? -7.954 -16.406 -3.410 1.00 92.62 93 VAL A C 1
ATOM 752 O O . VAL A 1 93 ? -7.408 -15.958 -4.410 1.00 92.62 93 VAL A O 1
ATOM 755 N N . ARG A 1 94 ? -7.418 -16.281 -2.189 1.00 92.19 94 ARG A N 1
ATOM 756 C CA . ARG A 1 94 ? -6.134 -15.602 -1.936 1.00 92.19 94 ARG A CA 1
ATOM 757 C C . ARG A 1 94 ? -4.982 -16.197 -2.766 1.00 92.19 94 ARG A C 1
ATOM 759 O O . ARG A 1 94 ? -4.409 -15.464 -3.568 1.00 92.19 94 ARG A O 1
ATOM 766 N N . PRO A 1 95 ? -4.666 -17.506 -2.672 1.00 93.56 95 PRO A N 1
ATOM 767 C CA . PRO A 1 95 ? -3.590 -18.083 -3.475 1.00 93.56 95 PRO A CA 1
ATOM 768 C C . PRO A 1 95 ? -3.879 -18.038 -4.982 1.00 93.56 95 PRO A C 1
ATOM 770 O O . PRO A 1 95 ? -2.943 -17.874 -5.757 1.00 93.56 95 PRO A O 1
ATOM 773 N N . ALA A 1 96 ? -5.143 -18.113 -5.416 1.00 94.75 96 ALA A N 1
ATOM 774 C CA . ALA A 1 96 ? -5.488 -17.973 -6.832 1.00 94.75 96 ALA A CA 1
ATOM 775 C C . ALA A 1 96 ? -5.192 -16.562 -7.374 1.00 94.75 96 ALA A C 1
ATOM 777 O O . ALA A 1 96 ? -4.570 -16.425 -8.425 1.00 94.75 96 ALA A O 1
ATOM 778 N N . LEU A 1 97 ? -5.578 -15.507 -6.646 1.00 95.12 97 LEU A N 1
ATOM 779 C CA . LEU A 1 97 ? -5.266 -14.124 -7.023 1.00 95.12 97 LEU A CA 1
ATOM 780 C C . LEU A 1 97 ? -3.756 -13.855 -7.000 1.00 95.12 97 LEU A C 1
ATOM 782 O O . LEU A 1 97 ? -3.231 -13.207 -7.905 1.00 95.12 97 LEU A O 1
ATOM 786 N N . PHE A 1 98 ? -3.043 -14.407 -6.015 1.00 95.62 98 PHE A N 1
ATOM 787 C CA . PHE A 1 98 ? -1.584 -14.350 -5.983 1.00 95.62 98 PHE A CA 1
ATOM 788 C C . PHE A 1 98 ? -0.957 -15.045 -7.200 1.00 95.62 98 PHE A C 1
ATOM 790 O O . PHE A 1 98 ? -0.045 -14.494 -7.811 1.00 95.62 98 PHE A O 1
ATOM 797 N N . ALA A 1 99 ? -1.465 -16.217 -7.596 1.00 96.81 99 ALA A N 1
ATOM 798 C CA . ALA A 1 99 ? -0.992 -16.933 -8.779 1.00 96.81 99 ALA A CA 1
ATOM 799 C C . ALA A 1 99 ? -1.197 -16.122 -10.068 1.00 96.81 99 ALA A C 1
ATOM 801 O O . ALA A 1 99 ? -0.319 -16.126 -10.928 1.00 96.81 99 ALA A O 1
ATOM 802 N N . ILE A 1 100 ? -2.298 -15.367 -10.182 1.00 95.75 100 ILE A N 1
ATOM 803 C CA . ILE A 1 100 ? -2.514 -14.427 -11.296 1.00 95.75 100 ILE A CA 1
ATOM 804 C C . ILE A 1 100 ? -1.433 -13.337 -11.297 1.00 95.75 100 ILE A C 1
ATOM 806 O O . ILE A 1 100 ? -0.826 -13.084 -12.336 1.00 95.75 100 ILE A O 1
ATOM 810 N N . CYS A 1 101 ? -1.138 -12.733 -10.141 1.00 96.81 101 CYS A N 1
ATOM 811 C CA . CYS A 1 101 ? -0.082 -11.719 -10.021 1.00 96.81 101 CYS A CA 1
ATOM 812 C C . CYS A 1 101 ? 1.299 -12.291 -10.375 1.00 96.81 101 CYS A C 1
ATOM 814 O O . CYS A 1 101 ? 2.066 -11.663 -11.103 1.00 96.81 101 CYS A O 1
ATOM 816 N N . ALA A 1 102 ? 1.597 -13.508 -9.914 1.00 96.94 102 ALA A N 1
ATOM 817 C CA . ALA A 1 102 ? 2.840 -14.207 -10.215 1.00 96.94 102 ALA A CA 1
ATOM 818 C C . ALA A 1 102 ? 2.963 -14.562 -11.702 1.00 96.94 102 ALA A C 1
ATOM 820 O O . ALA A 1 102 ? 4.035 -14.399 -12.277 1.00 96.94 102 ALA A O 1
ATOM 821 N N . PHE A 1 103 ? 1.874 -14.986 -12.346 1.00 95.94 103 PHE A N 1
ATOM 822 C CA . PHE A 1 103 ? 1.842 -15.255 -13.783 1.00 95.94 103 PHE A CA 1
ATOM 823 C C . PHE A 1 103 ? 2.054 -13.978 -14.610 1.00 95.94 103 PHE A C 1
ATOM 825 O O . PHE A 1 103 ? 2.853 -13.969 -15.548 1.00 95.94 103 PHE A O 1
ATOM 832 N N . LEU A 1 104 ? 1.400 -12.875 -14.229 1.00 95.56 104 LEU A N 1
ATOM 833 C CA . LEU A 1 104 ? 1.637 -11.563 -14.834 1.00 95.56 104 LEU A CA 1
ATOM 834 C C . LEU A 1 104 ? 3.102 -11.151 -14.680 1.00 95.56 104 LEU A C 1
ATOM 836 O O . LEU A 1 104 ? 3.740 -10.792 -15.667 1.00 95.56 104 LEU A O 1
ATOM 840 N N . TYR A 1 105 ? 3.666 -11.272 -13.481 1.00 96.69 105 TYR A N 1
ATOM 841 C CA . TYR A 1 105 ? 5.067 -10.942 -13.244 1.00 96.69 105 TYR A CA 1
ATOM 842 C C . TYR A 1 105 ? 6.031 -11.848 -14.027 1.00 96.69 105 TYR A C 1
ATOM 844 O O . TYR A 1 105 ? 6.991 -11.357 -14.617 1.00 96.69 105 TYR A O 1
ATOM 852 N N . ALA A 1 106 ? 5.748 -13.149 -14.132 1.00 95.50 106 ALA A N 1
ATOM 853 C CA . ALA A 1 106 ? 6.527 -14.066 -14.960 1.00 95.50 106 ALA A CA 1
ATOM 854 C C . ALA A 1 106 ? 6.550 -13.614 -16.428 1.00 95.50 106 ALA A C 1
ATOM 856 O O . ALA A 1 106 ? 7.601 -13.657 -17.062 1.00 95.50 106 ALA A O 1
ATOM 857 N N . SER A 1 107 ? 5.436 -13.087 -16.950 1.00 93.94 107 SER A N 1
ATOM 858 C CA . SER A 1 107 ? 5.416 -12.498 -18.294 1.00 93.94 107 SER A CA 1
ATOM 859 C C . SER A 1 107 ? 6.299 -11.246 -18.407 1.00 93.94 107 SER A C 1
ATOM 861 O O . SER A 1 107 ? 6.946 -11.051 -19.435 1.00 93.94 107 SER A O 1
ATOM 863 N N . VAL A 1 108 ? 6.433 -10.443 -17.345 1.00 93.12 108 VAL A N 1
ATOM 864 C CA . VAL A 1 108 ? 7.359 -9.295 -17.315 1.00 93.12 108 VAL A CA 1
ATOM 865 C C . VAL A 1 108 ? 8.819 -9.740 -17.373 1.00 93.12 108 VAL A C 1
ATOM 867 O O . VAL A 1 108 ? 9.634 -9.099 -18.035 1.00 93.12 108 VAL A O 1
ATOM 870 N N . LEU A 1 109 ? 9.171 -10.852 -16.727 1.00 92.69 109 LEU A N 1
ATOM 871 C CA . LEU A 1 109 ? 10.536 -11.388 -16.776 1.00 92.69 109 LEU A CA 1
ATOM 872 C C . LEU A 1 109 ? 10.966 -11.792 -18.193 1.00 92.69 109 LEU A C 1
ATOM 874 O O . LEU A 1 109 ? 12.159 -11.836 -18.477 1.00 92.69 109 LEU A O 1
ATOM 878 N N . THR A 1 110 ? 10.009 -12.030 -19.094 1.00 91.25 110 THR A N 1
ATOM 879 C CA . THR A 1 110 ? 10.285 -12.341 -20.505 1.00 91.25 110 THR A CA 1
ATOM 880 C C . THR A 1 110 ? 10.545 -11.108 -21.378 1.00 91.25 110 THR A C 1
ATOM 882 O O . THR A 1 110 ? 10.924 -11.257 -22.539 1.00 91.25 110 THR A O 1
ATOM 885 N N . VAL A 1 111 ? 10.374 -9.891 -20.843 1.00 87.12 111 VAL A N 1
ATOM 886 C CA . VAL A 1 111 ? 10.647 -8.641 -21.569 1.00 87.12 111 VAL A CA 1
ATOM 887 C C . VAL A 1 111 ? 12.100 -8.609 -22.045 1.00 87.12 111 VAL A C 1
ATOM 889 O O . VAL A 1 111 ? 13.020 -8.806 -21.256 1.00 87.12 111 VAL A O 1
ATOM 892 N N . GLY A 1 112 ? 12.291 -8.326 -23.336 1.00 80.31 112 GLY A N 1
ATOM 893 C CA . GLY A 1 112 ? 13.595 -8.360 -24.009 1.00 80.31 112 GLY A CA 1
ATOM 894 C C . GLY A 1 112 ? 13.900 -9.693 -24.702 1.00 80.31 112 GLY A C 1
ATOM 895 O O . GLY A 1 112 ? 14.823 -9.750 -25.508 1.00 80.31 112 GLY A O 1
ATOM 896 N N . HIS A 1 113 ? 13.107 -10.738 -24.438 1.00 84.69 113 HIS A N 1
ATOM 897 C CA . HIS A 1 113 ? 13.218 -12.046 -25.090 1.00 84.69 113 HIS A CA 1
ATOM 898 C C . HIS A 1 113 ? 11.954 -12.439 -25.865 1.00 84.69 113 HIS A C 1
ATOM 900 O O . HIS A 1 113 ? 12.065 -13.019 -26.941 1.00 84.69 113 HIS A O 1
ATOM 906 N N . LEU A 1 114 ? 10.765 -12.145 -25.323 1.00 84.88 114 LEU A N 1
ATOM 907 C CA . LEU A 1 114 ? 9.471 -12.479 -25.924 1.00 84.88 114 LEU A CA 1
ATOM 908 C C . LEU A 1 114 ? 8.563 -11.248 -26.017 1.00 84.88 114 LEU A C 1
ATOM 910 O O . LEU A 1 114 ? 8.509 -10.430 -25.097 1.00 84.88 114 LEU A O 1
ATOM 914 N N . ASP A 1 115 ? 7.739 -11.208 -27.064 1.00 85.56 115 ASP A N 1
ATOM 915 C CA . ASP A 1 115 ? 6.825 -10.091 -27.364 1.00 85.56 115 ASP A CA 1
ATOM 916 C C . ASP A 1 115 ? 5.498 -10.144 -26.575 1.00 85.56 115 ASP A C 1
ATOM 918 O O . ASP A 1 115 ? 4.480 -9.558 -26.953 1.00 85.56 115 ASP A O 1
ATOM 922 N N . ILE A 1 116 ? 5.481 -10.897 -25.473 1.00 84.75 116 ILE A N 1
ATOM 923 C CA . ILE A 1 116 ? 4.273 -11.213 -24.702 1.00 84.75 116 ILE A CA 1
ATOM 924 C C . ILE A 1 116 ? 3.802 -9.988 -23.905 1.00 84.75 116 ILE A C 1
ATOM 926 O O . ILE A 1 116 ? 2.629 -9.601 -23.965 1.00 84.75 116 ILE A O 1
ATOM 930 N N . PHE A 1 117 ? 4.720 -9.384 -23.144 1.00 85.00 117 PHE A N 1
ATOM 931 C CA . PHE A 1 117 ? 4.426 -8.242 -22.277 1.00 85.00 117 PHE A CA 1
ATOM 932 C C . PHE A 1 117 ? 4.698 -6.906 -22.974 1.00 85.00 117 PHE A C 1
ATOM 934 O O . PHE A 1 117 ? 3.834 -6.030 -22.980 1.00 85.00 117 PHE A O 1
ATOM 941 N N . TYR A 1 118 ? 5.854 -6.769 -23.626 1.00 86.62 118 TYR A N 1
ATOM 942 C CA . TYR A 1 118 ? 6.169 -5.659 -24.525 1.00 86.62 118 TYR A CA 1
ATOM 943 C C . TYR A 1 118 ? 6.556 -6.207 -25.887 1.00 86.62 118 TYR A C 1
ATOM 945 O O . TYR A 1 118 ? 7.369 -7.118 -25.951 1.00 86.62 118 TYR A O 1
ATOM 953 N N . LYS A 1 119 ? 6.009 -5.624 -26.954 1.00 82.25 119 LYS A N 1
ATOM 954 C CA . LYS A 1 119 ? 6.351 -5.981 -28.336 1.00 82.25 119 LYS A CA 1
ATOM 955 C C . LYS A 1 119 ? 7.679 -5.381 -28.768 1.00 82.25 119 LYS A C 1
ATOM 957 O O . LYS A 1 119 ? 8.444 -6.000 -29.490 1.00 82.25 119 LYS A O 1
ATOM 962 N N . LYS A 1 120 ? 7.933 -4.136 -28.363 1.00 80.25 120 LYS A N 1
ATOM 963 C CA . LYS A 1 120 ? 9.166 -3.412 -28.672 1.00 80.25 120 LYS A CA 1
ATOM 964 C C . LYS A 1 120 ? 9.540 -2.519 -27.509 1.00 80.25 120 LYS A C 1
ATOM 966 O O . LYS A 1 120 ? 8.677 -1.906 -26.878 1.00 80.25 120 LYS A O 1
ATOM 971 N N . VAL A 1 121 ? 10.836 -2.452 -27.244 1.00 81.00 121 VAL A N 1
ATOM 972 C CA . VAL A 1 121 ? 11.421 -1.593 -26.221 1.00 81.00 121 VAL A CA 1
ATOM 973 C C . VAL A 1 121 ? 12.624 -0.903 -26.848 1.00 81.00 121 VAL A C 1
ATOM 975 O O . VAL A 1 121 ? 13.565 -1.581 -27.253 1.00 81.00 121 VAL A O 1
ATOM 978 N N . SER A 1 122 ? 12.589 0.424 -26.945 1.00 79.44 122 SER A N 1
ATOM 979 C CA . SER A 1 122 ? 13.755 1.230 -27.313 1.00 79.44 122 SER A CA 1
ATOM 980 C C . SER A 1 122 ? 14.202 2.083 -26.134 1.00 79.44 122 SER A C 1
ATOM 982 O O . SER A 1 122 ? 13.405 2.460 -25.268 1.00 79.44 122 SER A O 1
ATOM 984 N N . PHE A 1 123 ? 15.504 2.333 -26.084 1.00 81.00 123 PHE A N 1
ATOM 985 C CA . PHE A 1 123 ? 16.140 3.156 -25.070 1.00 81.00 123 PHE A CA 1
ATOM 986 C C . PHE A 1 123 ? 16.687 4.403 -25.747 1.00 81.00 123 PHE A C 1
ATOM 988 O O . PHE A 1 123 ? 17.568 4.306 -26.600 1.00 81.00 123 PHE A O 1
ATOM 995 N N . ASP A 1 124 ? 16.154 5.553 -25.355 1.00 78.81 124 ASP A N 1
ATOM 996 C CA . ASP A 1 124 ? 16.486 6.850 -25.922 1.00 78.81 124 ASP A CA 1
ATOM 997 C C . ASP A 1 124 ? 16.880 7.806 -24.790 1.00 78.81 124 ASP A C 1
ATOM 999 O O . ASP A 1 124 ? 16.252 7.834 -23.730 1.00 78.81 124 ASP A O 1
ATOM 1003 N N . VAL A 1 125 ? 17.915 8.619 -25.002 1.00 75.31 125 VAL A N 1
ATOM 1004 C CA . VAL A 1 125 ? 18.311 9.667 -24.049 1.00 75.31 125 VAL A CA 1
ATOM 1005 C C . VAL A 1 125 ? 17.814 11.006 -24.579 1.00 75.31 125 VAL A C 1
ATOM 1007 O O . VAL A 1 125 ? 18.489 11.681 -25.353 1.00 75.31 125 VAL A O 1
ATOM 1010 N N . ILE A 1 126 ? 16.604 11.393 -24.177 1.00 69.44 126 ILE A N 1
ATOM 1011 C CA . ILE A 1 126 ? 15.974 12.641 -24.622 1.00 69.44 126 ILE A CA 1
ATOM 1012 C C . ILE A 1 126 ? 16.310 13.730 -23.601 1.00 69.44 126 ILE A C 1
ATOM 1014 O O . ILE A 1 126 ? 15.891 13.660 -22.451 1.00 69.44 126 ILE A O 1
ATOM 1018 N N . GLY A 1 127 ? 17.107 14.729 -23.991 1.00 64.75 127 GLY A N 1
ATOM 1019 C CA . GLY A 1 127 ? 17.471 15.841 -23.099 1.00 64.75 127 GLY A CA 1
ATOM 1020 C C . GLY A 1 127 ? 18.317 15.435 -21.882 1.00 64.75 127 GLY A C 1
ATOM 1021 O O . GLY A 1 127 ? 18.183 16.031 -20.816 1.00 64.75 127 GLY A O 1
ATOM 1022 N N . GLY A 1 128 ? 19.162 14.403 -22.013 1.00 67.31 128 GLY A N 1
ATOM 1023 C CA . GLY A 1 128 ? 19.989 13.886 -20.910 1.00 67.31 128 GLY A CA 1
ATOM 1024 C C . GLY A 1 128 ? 19.225 13.013 -19.905 1.00 67.31 128 GLY A C 1
ATOM 1025 O O . GLY A 1 128 ? 19.729 12.749 -18.813 1.00 67.31 128 GLY A O 1
ATOM 1026 N N . VAL A 1 129 ? 18.008 12.589 -20.260 1.00 68.56 129 VAL A N 1
ATOM 1027 C CA . VAL A 1 129 ? 17.137 11.748 -19.437 1.00 68.56 129 VAL A CA 1
ATOM 1028 C C . VAL A 1 129 ? 16.957 10.373 -20.094 1.00 68.56 129 VAL A C 1
ATOM 1030 O O . VAL A 1 129 ? 16.444 10.315 -21.217 1.00 68.56 129 VAL A O 1
ATOM 1033 N N . PRO A 1 130 ? 17.333 9.270 -19.415 1.00 72.19 130 PRO A N 1
ATOM 1034 C CA . PRO A 1 130 ? 17.104 7.924 -19.926 1.00 72.19 130 PRO A CA 1
ATOM 1035 C C . PRO A 1 130 ? 15.598 7.658 -19.996 1.00 72.19 130 PRO A C 1
ATOM 1037 O O . PRO A 1 130 ? 14.894 7.655 -18.984 1.00 72.19 130 PRO A O 1
ATOM 1040 N N . THR A 1 131 ? 15.092 7.464 -21.209 1.00 75.25 131 THR A N 1
ATOM 1041 C CA . THR A 1 131 ? 13.670 7.277 -21.489 1.00 75.25 131 THR A CA 1
ATOM 1042 C C . THR A 1 131 ? 13.468 5.970 -22.238 1.00 75.25 131 THR A C 1
ATOM 1044 O O . THR A 1 131 ? 14.134 5.684 -23.229 1.00 75.25 131 THR A O 1
ATOM 1047 N N . LEU A 1 132 ? 12.524 5.163 -21.753 1.00 76.94 132 LEU A N 1
ATOM 1048 C CA . LEU A 1 132 ? 12.167 3.900 -22.385 1.00 76.94 132 LEU A CA 1
ATOM 1049 C C . LEU A 1 132 ? 10.879 4.070 -23.193 1.00 76.94 132 LEU A C 1
ATOM 1051 O O . LEU A 1 132 ? 9.804 4.261 -22.608 1.00 76.94 132 LEU A O 1
ATOM 1055 N N . THR A 1 133 ? 10.978 3.953 -24.513 1.00 79.31 133 THR A N 1
ATOM 1056 C CA . THR A 1 133 ? 9.814 3.926 -25.404 1.00 79.31 133 THR A CA 1
ATOM 1057 C C . THR A 1 133 ? 9.342 2.481 -25.533 1.00 79.31 133 THR A C 1
ATOM 1059 O O . THR A 1 133 ? 10.132 1.572 -25.791 1.00 79.31 133 THR A O 1
ATOM 1062 N N . LYS A 1 134 ? 8.052 2.243 -25.280 1.00 83.19 134 LYS A N 1
ATOM 1063 C CA . LYS A 1 134 ? 7.483 0.897 -25.121 1.00 83.19 134 LYS A CA 1
ATOM 1064 C C . LYS A 1 134 ? 6.284 0.718 -26.035 1.00 83.19 134 LYS A C 1
ATOM 1066 O O . LYS A 1 134 ? 5.371 1.541 -26.019 1.00 83.19 134 LYS A O 1
ATOM 1071 N N . GLU A 1 135 ? 6.253 -0.396 -26.750 1.00 85.12 135 GLU A N 1
ATOM 1072 C CA . GLU A 1 135 ? 5.059 -0.885 -27.428 1.00 85.12 135 GLU A CA 1
ATOM 1073 C C . GLU A 1 135 ? 4.452 -2.028 -26.605 1.00 85.12 135 GLU A C 1
ATOM 1075 O O . GLU A 1 135 ? 5.112 -3.033 -26.327 1.00 85.12 135 GLU A O 1
ATOM 1080 N N . TYR A 1 136 ? 3.202 -1.865 -26.175 1.00 86.69 136 TYR A N 1
ATOM 1081 C CA . TYR A 1 136 ? 2.559 -2.777 -25.231 1.00 86.69 136 TYR A CA 1
ATOM 1082 C C . TYR A 1 136 ? 2.040 -4.057 -25.907 1.00 86.69 136 TYR A C 1
ATOM 1084 O O . TYR A 1 136 ? 1.399 -4.015 -26.960 1.00 86.69 136 TYR A O 1
ATOM 1092 N N . GLY A 1 137 ? 2.330 -5.208 -25.293 1.00 86.00 137 GLY A N 1
ATOM 1093 C CA . GLY A 1 137 ? 1.817 -6.523 -25.681 1.00 86.00 137 GLY A CA 1
ATOM 1094 C C . GLY A 1 137 ? 0.498 -6.870 -24.983 1.00 86.00 137 GLY A C 1
ATOM 1095 O O . GLY A 1 137 ? 0.028 -6.149 -24.103 1.00 86.00 137 GLY A O 1
ATOM 1096 N N . GLY A 1 138 ? -0.106 -8.002 -25.353 1.00 86.81 138 GLY A N 1
ATOM 1097 C CA . GLY A 1 138 ? -1.416 -8.410 -24.826 1.00 86.81 138 GLY A CA 1
ATOM 1098 C C . GLY A 1 138 ? -1.427 -8.662 -23.313 1.00 86.81 138 GLY A C 1
ATOM 1099 O O . GLY A 1 138 ? -2.403 -8.331 -22.638 1.00 86.81 138 GLY A O 1
ATOM 1100 N N . MET A 1 139 ? -0.325 -9.168 -22.743 1.00 90.50 139 MET A N 1
ATOM 1101 C CA . MET A 1 139 ? -0.240 -9.392 -21.292 1.00 90.50 139 MET A CA 1
ATOM 1102 C C . MET A 1 139 ? -0.225 -8.095 -20.486 1.00 90.50 139 MET A C 1
ATOM 1104 O O . MET A 1 139 ? -0.678 -8.070 -19.343 1.00 90.50 139 MET A O 1
ATOM 1108 N N . HIS A 1 140 ? 0.224 -6.994 -21.086 1.00 89.62 140 HIS A N 1
ATOM 1109 C CA . HIS A 1 140 ? 0.163 -5.686 -20.446 1.00 89.62 140 HIS A CA 1
ATOM 1110 C C . HIS A 1 140 ? -1.278 -5.168 -20.328 1.00 89.62 140 HIS A C 1
ATOM 1112 O O . HIS A 1 140 ? -1.646 -4.576 -19.315 1.00 89.62 140 HIS A O 1
ATOM 1118 N N . THR A 1 141 ? -2.146 -5.494 -21.292 1.00 90.88 141 THR A N 1
ATOM 1119 C CA . THR A 1 141 ? -3.590 -5.239 -21.171 1.00 90.88 141 THR A CA 1
ATOM 1120 C C . THR A 1 141 ? -4.204 -6.036 -20.020 1.00 90.88 141 THR A C 1
ATOM 1122 O O . THR A 1 141 ? -4.972 -5.481 -19.236 1.00 90.88 141 THR A O 1
ATOM 1125 N N . LEU A 1 142 ? -3.834 -7.313 -19.862 1.00 93.19 142 LEU A N 1
ATOM 1126 C CA . LEU A 1 142 ? -4.312 -8.131 -18.741 1.00 93.19 142 LEU A CA 1
ATOM 1127 C C . LEU A 1 142 ? -3.844 -7.577 -17.386 1.00 93.19 142 LEU A C 1
ATOM 1129 O O . LEU A 1 142 ? -4.606 -7.576 -16.418 1.00 93.19 142 LEU A O 1
ATOM 1133 N N . PHE A 1 143 ? -2.621 -7.049 -17.328 1.00 93.69 143 PHE A N 1
ATOM 1134 C CA . PHE A 1 143 ? -2.105 -6.335 -16.164 1.00 93.69 143 PHE A CA 1
ATOM 1135 C C . PHE A 1 143 ? -2.972 -5.113 -15.806 1.00 93.69 143 PHE A C 1
ATOM 1137 O O . PHE A 1 143 ? -3.379 -4.977 -14.652 1.00 93.69 143 PHE A O 1
ATOM 1144 N N . TYR A 1 144 ? -3.349 -4.277 -16.782 1.00 92.44 144 TYR A N 1
ATOM 1145 C CA . TYR A 1 144 ? -4.262 -3.144 -16.550 1.00 92.44 144 TYR A CA 1
ATOM 1146 C C . TYR A 1 144 ? -5.629 -3.577 -16.038 1.00 92.44 144 TYR A C 1
ATOM 1148 O O . TYR A 1 144 ? -6.125 -3.014 -15.062 1.00 92.44 144 TYR A O 1
ATOM 1156 N N . VAL A 1 145 ? -6.219 -4.594 -16.666 1.00 94.75 145 VAL A N 1
ATOM 1157 C CA . VAL A 1 145 ? -7.504 -5.151 -16.234 1.00 94.75 145 VAL A CA 1
ATOM 1158 C C . VAL A 1 145 ? -7.413 -5.639 -14.788 1.00 94.75 145 VAL A C 1
ATOM 1160 O O . VAL A 1 145 ? -8.304 -5.356 -13.995 1.00 94.75 145 VAL A O 1
ATOM 1163 N N . THR A 1 146 ? -6.317 -6.301 -14.416 1.00 95.06 146 THR A N 1
ATOM 1164 C CA . THR A 1 146 ? -6.112 -6.823 -13.057 1.00 95.06 146 THR A CA 1
ATOM 1165 C C . THR A 1 146 ? -6.024 -5.704 -12.018 1.00 95.06 146 THR A C 1
ATOM 1167 O O . THR A 1 146 ? -6.719 -5.766 -11.006 1.00 95.06 146 THR A O 1
ATOM 1170 N N . ILE A 1 147 ? -5.243 -4.647 -12.280 1.00 94.50 147 ILE A N 1
ATOM 1171 C CA . ILE A 1 147 ? -5.148 -3.486 -11.377 1.00 94.50 147 ILE A CA 1
ATOM 1172 C C . ILE A 1 147 ? -6.510 -2.811 -11.206 1.00 94.50 147 ILE A C 1
ATOM 1174 O O . ILE A 1 147 ? -6.916 -2.533 -10.079 1.00 94.50 147 ILE A O 1
ATOM 1178 N N . ILE A 1 148 ? -7.230 -2.577 -12.308 1.00 95.31 148 ILE A N 1
ATOM 1179 C CA . ILE A 1 148 ? -8.551 -1.940 -12.271 1.00 95.31 148 ILE A CA 1
ATOM 1180 C C . ILE A 1 148 ? -9.549 -2.816 -11.508 1.00 95.31 148 ILE A C 1
ATOM 1182 O O . ILE A 1 148 ? -10.321 -2.298 -10.707 1.00 95.31 148 ILE A O 1
ATOM 1186 N N . LEU A 1 149 ? -9.531 -4.137 -11.704 1.00 96.44 149 LEU A N 1
ATOM 1187 C CA . LEU A 1 149 ? -10.400 -5.047 -10.959 1.00 96.44 149 LEU A CA 1
ATOM 1188 C C . LEU A 1 149 ? -10.101 -5.014 -9.460 1.00 96.44 149 LEU A C 1
ATOM 1190 O O . LEU A 1 149 ? -11.034 -4.914 -8.668 1.00 96.44 149 LEU A O 1
ATOM 1194 N N . PHE A 1 150 ? -8.829 -5.054 -9.054 1.00 97.00 150 PHE A N 1
ATOM 1195 C CA . PHE A 1 150 ? -8.469 -4.969 -7.636 1.00 97.00 150 PHE A CA 1
ATOM 1196 C C . PHE A 1 150 ? -8.886 -3.641 -7.013 1.00 97.00 150 PHE A C 1
ATOM 1198 O O . PHE A 1 150 ? -9.459 -3.648 -5.927 1.00 97.00 150 PHE A O 1
ATOM 1205 N N . PHE A 1 151 ? -8.680 -2.534 -7.724 1.00 96.25 151 PHE A N 1
ATOM 1206 C CA . PHE A 1 151 ? -9.166 -1.215 -7.328 1.00 96.25 151 PHE A CA 1
ATOM 1207 C C . PHE A 1 151 ? -10.689 -1.184 -7.152 1.00 96.25 151 PHE A C 1
ATOM 1209 O O . PHE A 1 151 ? -11.194 -0.778 -6.112 1.00 96.25 151 PHE A O 1
ATOM 1216 N N . LEU A 1 152 ? -11.450 -1.658 -8.143 1.00 97.38 152 LEU A N 1
ATOM 1217 C CA . LEU A 1 152 ? -12.912 -1.648 -8.069 1.00 97.38 152 LEU A CA 1
ATOM 1218 C C . LEU A 1 152 ? -13.425 -2.513 -6.915 1.00 97.38 152 LEU A C 1
ATOM 1220 O O . LEU A 1 152 ? -14.329 -2.093 -6.198 1.00 97.38 152 LEU A O 1
ATOM 1224 N N . ILE A 1 153 ? -12.841 -3.696 -6.702 1.00 96.44 153 ILE A N 1
ATOM 1225 C CA . ILE A 1 153 ? -13.207 -4.566 -5.578 1.00 96.44 153 ILE A CA 1
ATOM 1226 C C . ILE A 1 153 ? -12.854 -3.895 -4.241 1.00 96.44 153 ILE A C 1
ATOM 1228 O O . ILE A 1 153 ? -13.664 -3.954 -3.312 1.00 96.44 153 ILE A O 1
ATOM 1232 N N . GLY A 1 154 ? -11.694 -3.237 -4.143 1.00 96.00 154 GLY A N 1
ATOM 1233 C CA . GLY A 1 154 ? -11.271 -2.463 -2.972 1.00 96.00 154 GLY A CA 1
ATOM 1234 C C . GLY A 1 154 ? -12.257 -1.343 -2.649 1.00 96.00 154 GLY A C 1
ATOM 1235 O O . GLY A 1 154 ? -12.841 -1.320 -1.563 1.00 96.00 154 GLY A O 1
ATOM 1236 N N . MET A 1 155 ? -12.561 -0.497 -3.630 1.00 96.31 155 MET A N 1
ATOM 1237 C CA . MET A 1 155 ? -13.530 0.590 -3.500 1.00 96.31 155 MET A CA 1
ATOM 1238 C C . MET A 1 155 ? -14.935 0.099 -3.140 1.00 96.31 155 MET A C 1
ATOM 1240 O O . MET A 1 155 ? -15.552 0.639 -2.220 1.00 96.31 155 MET A O 1
ATOM 1244 N N . ILE A 1 156 ? -15.444 -0.941 -3.810 1.00 95.69 156 ILE A N 1
ATOM 1245 C CA . ILE A 1 156 ? -16.753 -1.535 -3.491 1.00 95.69 156 ILE A CA 1
ATOM 1246 C C . ILE A 1 156 ? -16.762 -2.051 -2.052 1.00 95.69 156 ILE A C 1
ATOM 1248 O O . ILE A 1 156 ? -17.736 -1.837 -1.334 1.00 95.69 156 ILE A O 1
ATOM 1252 N N . THR A 1 157 ? -15.676 -2.686 -1.610 1.00 93.81 157 THR A N 1
ATOM 1253 C CA . THR A 1 157 ? -15.530 -3.198 -0.242 1.00 93.81 157 THR A CA 1
ATOM 1254 C C . THR A 1 157 ? -15.586 -2.075 0.791 1.00 93.81 157 THR A C 1
ATOM 1256 O O . THR A 1 157 ? -16.326 -2.182 1.774 1.00 93.81 157 THR A O 1
ATOM 1259 N N . ILE A 1 158 ? -14.851 -0.982 0.565 1.00 93.12 158 ILE A N 1
ATOM 1260 C CA . ILE A 1 158 ? -14.849 0.184 1.456 1.00 93.12 158 ILE A CA 1
ATOM 1261 C C . ILE A 1 158 ? -16.254 0.795 1.518 1.00 93.12 158 ILE A C 1
ATOM 1263 O O . ILE A 1 158 ? -16.801 0.978 2.607 1.00 93.12 158 ILE A O 1
ATOM 1267 N N . VAL A 1 159 ? -16.878 1.048 0.363 1.00 93.00 159 VAL A N 1
ATOM 1268 C CA . VAL A 1 159 ? -18.224 1.638 0.277 1.00 93.00 159 VAL A CA 1
ATOM 1269 C C . VAL A 1 159 ? -19.266 0.747 0.952 1.00 93.00 159 VAL A C 1
ATOM 1271 O O . VAL A 1 159 ? -20.056 1.231 1.762 1.00 93.00 159 VAL A O 1
ATOM 1274 N N . TYR A 1 160 ? -19.243 -0.559 0.684 1.00 91.44 160 TYR A N 1
ATOM 1275 C CA . TYR A 1 160 ? -20.126 -1.529 1.329 1.00 91.44 160 TYR A CA 1
ATOM 1276 C C . TYR A 1 160 ? -19.977 -1.505 2.857 1.00 91.44 160 TYR A C 1
ATOM 1278 O O . TYR A 1 160 ? -20.978 -1.502 3.575 1.00 91.44 160 TYR A O 1
ATOM 1286 N N . SER A 1 161 ? -18.743 -1.418 3.359 1.00 89.06 161 SER A N 1
ATOM 1287 C CA . SER A 1 161 ? -18.454 -1.398 4.798 1.00 89.06 161 SER A CA 1
ATOM 1288 C C . SER A 1 161 ? -18.925 -0.106 5.472 1.00 89.06 161 SER A C 1
ATOM 1290 O O . SER A 1 161 ? -19.437 -0.149 6.592 1.00 89.06 161 SER A O 1
ATOM 1292 N N . ILE A 1 162 ? -18.831 1.030 4.770 1.00 87.12 162 ILE A N 1
ATOM 1293 C CA . ILE A 1 162 ? -19.370 2.320 5.223 1.00 87.12 162 ILE A CA 1
ATOM 1294 C C . ILE A 1 162 ? -20.905 2.279 5.282 1.00 87.12 162 ILE A C 1
ATOM 1296 O O . ILE A 1 162 ? -21.486 2.712 6.277 1.00 87.12 162 ILE A O 1
ATOM 1300 N N . ILE A 1 163 ? -21.569 1.748 4.247 1.00 87.06 163 ILE A N 1
ATOM 1301 C CA . ILE A 1 163 ? -23.041 1.703 4.163 1.00 87.06 163 ILE A CA 1
ATOM 1302 C C . ILE A 1 163 ? -23.628 0.753 5.208 1.00 87.06 163 ILE A C 1
ATOM 1304 O O . ILE A 1 163 ? -24.615 1.090 5.861 1.00 87.06 163 ILE A O 1
ATOM 1308 N N . LYS A 1 164 ? -23.018 -0.422 5.400 1.00 83.00 164 LYS A N 1
ATOM 1309 C CA . LYS A 1 164 ? -23.516 -1.438 6.337 1.00 83.00 164 LYS A CA 1
ATOM 1310 C C . LYS A 1 164 ? -23.340 -1.044 7.812 1.00 83.00 164 LYS A C 1
ATOM 1312 O O . LYS A 1 164 ? -23.837 -1.761 8.673 1.00 83.00 164 LYS A O 1
ATOM 1317 N N . LYS A 1 165 ? -22.663 0.078 8.106 1.00 65.38 165 LYS A N 1
ATOM 1318 C CA . LYS A 1 165 ? -22.305 0.524 9.464 1.00 65.38 165 LYS A CA 1
ATOM 1319 C C . LYS A 1 165 ? -21.711 -0.619 10.286 1.00 65.38 165 LYS A C 1
ATOM 1321 O O . LYS A 1 165 ? -22.248 -1.001 11.325 1.00 65.38 165 LYS A O 1
ATOM 1326 N N . ASN A 1 166 ? -20.624 -1.213 9.794 1.00 65.12 166 ASN A N 1
ATOM 1327 C CA . ASN A 1 166 ? -19.952 -2.260 10.552 1.00 65.12 166 ASN A CA 1
ATOM 1328 C C . ASN A 1 166 ? -19.385 -1.661 11.855 1.00 65.12 166 ASN A C 1
ATOM 1330 O O . ASN A 1 166 ? -18.319 -1.051 11.830 1.00 65.12 166 ASN A O 1
ATOM 1334 N N . LYS A 1 167 ? -20.097 -1.838 12.980 1.00 62.47 167 LYS A N 1
ATOM 1335 C CA . LYS A 1 167 ? -19.731 -1.302 14.307 1.00 62.47 167 LYS A CA 1
ATOM 1336 C C . LYS A 1 167 ? -18.325 -1.730 14.765 1.00 62.47 167 LYS A C 1
ATOM 1338 O O . LYS A 1 167 ? -17.754 -1.107 15.649 1.00 62.47 167 LYS A O 1
ATOM 1343 N N . GLN A 1 168 ? -17.763 -2.779 14.158 1.00 64.88 168 GLN A N 1
ATOM 1344 C CA . GLN A 1 168 ? -16.441 -3.316 14.486 1.00 64.88 168 GLN A CA 1
ATOM 1345 C C . GLN A 1 168 ? -15.273 -2.547 13.848 1.00 64.88 168 GLN A C 1
ATOM 1347 O O . GLN A 1 168 ? -14.130 -2.768 14.242 1.00 64.88 168 GLN A O 1
ATOM 1352 N N . VAL A 1 169 ? -15.520 -1.689 12.850 1.00 69.50 169 VAL A N 1
ATOM 1353 C CA . VAL A 1 169 ? -14.456 -0.972 12.128 1.00 69.50 169 VAL A CA 1
ATOM 1354 C C . VAL A 1 169 ? -14.679 0.538 12.240 1.00 69.50 169 VAL A C 1
ATOM 1356 O O . VAL A 1 169 ? -15.692 1.038 11.745 1.00 69.50 169 VAL A O 1
ATOM 1359 N N . PRO A 1 170 ? -13.738 1.298 12.831 1.00 72.50 170 PRO A N 1
ATOM 1360 C CA . PRO A 1 170 ? -13.861 2.748 12.932 1.00 72.50 170 PRO A CA 1
ATOM 1361 C C . PRO A 1 170 ? -13.960 3.387 11.542 1.00 72.50 170 PRO A C 1
ATOM 1363 O O . PRO A 1 170 ? -13.120 3.149 10.668 1.00 72.50 170 PRO A O 1
ATOM 1366 N N . ARG A 1 171 ? -14.951 4.263 11.331 1.00 77.25 171 ARG A N 1
ATOM 1367 C CA . ARG A 1 171 ? -15.180 4.932 10.029 1.00 77.25 171 ARG A CA 1
ATOM 1368 C C . ARG A 1 171 ? -13.968 5.741 9.565 1.00 77.25 171 ARG A C 1
ATOM 1370 O O . ARG A 1 171 ? -13.708 5.820 8.369 1.00 77.25 171 ARG A O 1
ATOM 1377 N N . ASN A 1 172 ? -13.196 6.280 10.506 1.00 81.19 172 ASN A N 1
ATOM 1378 C CA . ASN A 1 172 ? -11.959 7.006 10.223 1.00 81.19 172 ASN A CA 1
ATOM 1379 C C . ASN A 1 172 ? -10.936 6.136 9.479 1.00 81.19 172 ASN A C 1
ATOM 1381 O O . ASN A 1 172 ? -10.290 6.620 8.553 1.00 81.19 172 ASN A O 1
ATOM 1385 N N . ILE A 1 173 ? -10.832 4.848 9.823 1.00 84.06 173 ILE A N 1
ATOM 1386 C CA . ILE A 1 173 ? -9.938 3.906 9.138 1.00 84.06 173 ILE A CA 1
ATOM 1387 C C . ILE A 1 173 ? -10.449 3.607 7.726 1.00 84.06 173 ILE A C 1
ATOM 1389 O O . ILE A 1 173 ? -9.659 3.568 6.787 1.00 84.06 173 ILE A O 1
ATOM 1393 N N . LEU A 1 174 ? -11.767 3.456 7.554 1.00 85.81 174 LEU A N 1
ATOM 1394 C CA . LEU A 1 174 ? -12.372 3.225 6.239 1.00 85.81 174 LEU A CA 1
ATOM 1395 C C . LEU A 1 174 ? -12.117 4.393 5.277 1.00 85.81 174 LEU A C 1
ATOM 1397 O O . LEU A 1 174 ? -11.747 4.163 4.130 1.00 85.81 174 LEU A O 1
ATOM 1401 N N . TYR A 1 175 ? -12.256 5.640 5.738 1.00 88.44 175 TYR A N 1
ATOM 1402 C CA . TYR A 1 175 ? -11.921 6.811 4.918 1.00 88.44 175 TYR A CA 1
ATOM 1403 C C . TYR A 1 175 ? -10.428 6.888 4.604 1.00 88.44 175 TYR A C 1
ATOM 1405 O O . TYR A 1 175 ? -10.046 7.259 3.495 1.00 88.44 175 TYR A O 1
ATOM 1413 N N . LEU A 1 176 ? -9.584 6.504 5.561 1.00 91.00 176 LEU A N 1
ATOM 1414 C CA . LEU A 1 176 ? -8.139 6.511 5.396 1.00 91.00 176 LEU A CA 1
ATOM 1415 C C . LEU A 1 176 ? -7.678 5.475 4.351 1.00 91.00 176 LEU A C 1
ATOM 1417 O O . LEU A 1 176 ? -6.754 5.759 3.597 1.00 91.00 176 LEU A O 1
ATOM 1421 N N . LEU A 1 177 ? -8.374 4.337 4.223 1.00 92.31 177 LEU A N 1
ATOM 1422 C CA . LEU A 1 177 ? -8.105 3.304 3.209 1.00 92.31 177 LEU A CA 1
ATOM 1423 C C . LEU A 1 177 ? -8.394 3.726 1.764 1.00 92.31 177 LEU A C 1
ATOM 1425 O O . LEU A 1 177 ? -7.808 3.159 0.846 1.00 92.31 177 LEU A O 1
ATOM 1429 N N . VAL A 1 178 ? -9.248 4.730 1.545 1.00 94.31 178 VAL A N 1
ATOM 1430 C CA . VAL A 1 178 ? -9.524 5.247 0.192 1.00 94.31 178 VAL A CA 1
ATOM 1431 C C . VAL A 1 178 ? -8.265 5.863 -0.422 1.00 94.31 178 VAL A C 1
ATOM 1433 O O . VAL A 1 178 ? -8.041 5.754 -1.623 1.00 94.31 178 VAL A O 1
ATOM 1436 N N . ILE A 1 179 ? -7.426 6.498 0.400 1.00 94.62 179 ILE A N 1
ATOM 1437 C CA . ILE A 1 179 ? -6.237 7.219 -0.062 1.00 94.62 179 ILE A CA 1
ATOM 1438 C C . ILE A 1 179 ? -5.237 6.286 -0.768 1.00 94.62 179 ILE A C 1
ATOM 1440 O O . ILE A 1 179 ? -4.942 6.558 -1.932 1.00 94.62 179 ILE A O 1
ATOM 1444 N N . PRO A 1 180 ? -4.721 5.204 -0.148 1.00 93.88 180 PRO A N 1
ATOM 1445 C CA . PRO A 1 180 ? -3.773 4.313 -0.812 1.00 93.88 180 PRO A CA 1
ATOM 1446 C C . PRO A 1 180 ? -4.386 3.628 -2.041 1.00 93.88 180 PRO A C 1
ATOM 1448 O O . PRO A 1 180 ? -3.717 3.536 -3.067 1.00 93.88 180 PRO A O 1
ATOM 1451 N N . ASP A 1 181 ? -5.660 3.223 -1.983 1.00 94.50 181 ASP A N 1
ATOM 1452 C CA . ASP A 1 181 ? -6.331 2.544 -3.101 1.00 94.50 181 ASP A CA 1
ATOM 1453 C C . ASP A 1 181 ? -6.471 3.452 -4.338 1.00 94.50 181 ASP A C 1
ATOM 1455 O O . ASP A 1 181 ? -6.181 3.054 -5.466 1.00 94.50 181 ASP A O 1
ATOM 1459 N N . VAL A 1 182 ? -6.842 4.720 -4.132 1.00 94.81 182 VAL A N 1
ATOM 1460 C CA . VAL A 1 182 ? -7.014 5.700 -5.214 1.00 94.81 182 VAL A CA 1
ATOM 1461 C C . VAL A 1 182 ? -5.671 6.238 -5.704 1.00 94.81 182 VAL A C 1
ATOM 1463 O O . VAL A 1 182 ? -5.420 6.268 -6.909 1.00 94.81 182 VAL A O 1
ATOM 1466 N N . VAL A 1 183 ? -4.792 6.683 -4.804 1.00 93.00 183 VAL A N 1
ATOM 1467 C CA . VAL A 1 183 ? -3.568 7.413 -5.176 1.00 93.00 183 VAL A CA 1
ATOM 1468 C C . VAL A 1 183 ? -2.604 6.521 -5.965 1.00 93.00 183 VAL A C 1
ATOM 1470 O O . VAL A 1 183 ? -2.036 6.975 -6.964 1.00 93.00 183 VAL A O 1
ATOM 1473 N N . CYS A 1 184 ? -2.468 5.242 -5.604 1.00 91.38 184 CYS A N 1
ATOM 1474 C CA . CYS A 1 184 ? -1.627 4.296 -6.342 1.00 91.38 184 CYS A CA 1
ATOM 1475 C C . CYS A 1 184 ? -2.133 4.056 -7.774 1.00 91.38 184 CYS A C 1
ATOM 1477 O O . CYS A 1 184 ? -1.348 4.079 -8.720 1.00 91.38 184 CYS A O 1
ATOM 1479 N N . VAL A 1 185 ? -3.444 3.914 -7.967 1.00 92.12 185 VAL A N 1
ATOM 1480 C CA . VAL A 1 185 ? -4.033 3.645 -9.289 1.00 92.12 185 VAL A CA 1
ATOM 1481 C C . VAL A 1 185 ? -4.050 4.903 -10.159 1.00 92.12 185 VAL A C 1
ATOM 1483 O O . VAL A 1 185 ? -3.664 4.868 -11.329 1.00 92.12 185 VAL A O 1
ATOM 1486 N N . PHE A 1 186 ? -4.443 6.048 -9.601 1.00 91.25 186 PHE A N 1
ATOM 1487 C CA . PHE A 1 186 ? -4.499 7.307 -10.347 1.00 91.25 186 PHE A CA 1
ATOM 1488 C C . PHE A 1 186 ? -3.106 7.790 -10.753 1.00 91.25 186 PHE A C 1
ATOM 1490 O O . PHE A 1 186 ? -2.924 8.227 -11.891 1.00 91.25 186 PHE A O 1
ATOM 1497 N N . SER A 1 187 ? -2.108 7.670 -9.871 1.00 89.69 187 SER A N 1
ATOM 1498 C CA . SER A 1 187 ? -0.719 8.007 -10.215 1.00 89.69 187 SER A CA 1
ATOM 1499 C C . SER A 1 187 ? -0.192 7.156 -11.370 1.00 89.69 187 SER A C 1
ATOM 1501 O O . SER A 1 187 ? 0.519 7.676 -12.227 1.00 89.69 187 SER A O 1
ATOM 1503 N N . PHE A 1 188 ? -0.613 5.894 -11.465 1.00 86.44 188 PHE A N 1
ATOM 1504 C CA . PHE A 1 188 ? -0.228 5.007 -12.553 1.00 86.44 188 PHE A CA 1
ATOM 1505 C C . PHE A 1 188 ? -0.790 5.447 -13.917 1.00 86.44 188 PHE A C 1
ATOM 1507 O O . PHE A 1 188 ? -0.050 5.511 -14.900 1.00 86.44 188 PHE A O 1
ATOM 1514 N N . PHE A 1 189 ? -2.078 5.798 -13.995 1.00 84.31 189 PHE A N 1
ATOM 1515 C CA . PHE A 1 189 ? -2.717 6.172 -15.268 1.00 84.31 189 PHE A CA 1
ATOM 1516 C C . PHE A 1 189 ? -2.511 7.639 -15.669 1.00 84.31 189 PHE A C 1
ATOM 1518 O O . PHE A 1 189 ? -2.459 7.959 -16.859 1.00 84.31 189 PHE A O 1
ATOM 1525 N N . ILE A 1 190 ? -2.423 8.543 -14.693 1.00 80.75 190 ILE A N 1
ATOM 1526 C CA . ILE A 1 190 ? -2.419 9.996 -14.922 1.00 80.75 190 ILE A CA 1
ATOM 1527 C C . ILE A 1 190 ? -1.034 10.599 -14.676 1.00 80.75 190 ILE A C 1
ATOM 1529 O O . ILE A 1 190 ? -0.717 11.647 -1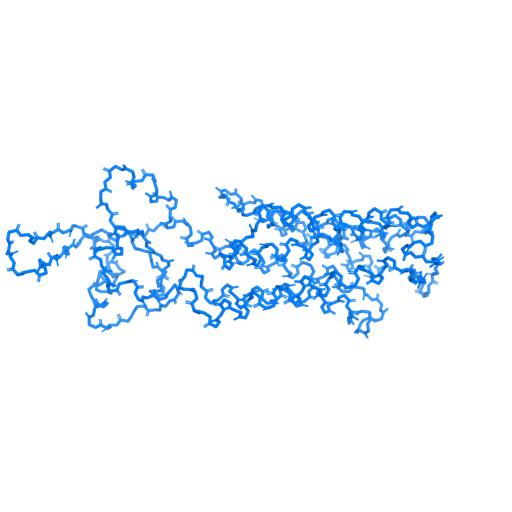5.237 1.00 80.75 190 ILE A O 1
ATOM 1533 N N . GLY A 1 191 ? -0.169 9.934 -13.909 1.00 70.75 191 GLY A N 1
ATOM 1534 C CA . GLY A 1 191 ? 1.095 10.507 -13.453 1.00 70.75 191 GLY A CA 1
ATOM 1535 C C . GLY A 1 191 ? 1.999 11.013 -14.568 1.00 70.75 191 GLY A C 1
ATOM 1536 O O . GLY A 1 191 ? 2.466 12.148 -14.516 1.00 70.75 191 GLY A O 1
ATOM 1537 N N . ARG A 1 192 ? 2.137 10.226 -15.640 1.00 64.50 192 ARG A N 1
ATOM 1538 C CA . ARG A 1 192 ? 2.937 10.605 -16.818 1.00 64.50 192 ARG A CA 1
ATOM 1539 C C . ARG A 1 192 ? 2.352 11.772 -17.619 1.00 64.50 192 ARG A C 1
ATOM 1541 O O . ARG A 1 192 ? 3.089 12.424 -18.350 1.00 64.50 192 ARG A O 1
ATOM 1548 N N . LYS A 1 193 ? 1.046 12.044 -17.498 1.00 66.75 193 LYS A N 1
ATOM 1549 C CA . LYS A 1 193 ? 0.400 13.211 -18.124 1.00 66.75 193 LYS A CA 1
ATOM 1550 C C . LYS A 1 193 ? 0.574 14.480 -17.292 1.00 66.75 193 LYS A C 1
ATOM 1552 O O . LYS A 1 193 ? 0.603 15.562 -17.864 1.00 66.75 193 LYS A O 1
ATOM 1557 N N . LEU A 1 194 ? 0.672 14.351 -15.966 1.00 62.84 194 LEU A N 1
ATOM 1558 C CA . LEU A 1 194 ? 0.797 15.490 -15.054 1.00 62.84 194 LEU A CA 1
ATOM 1559 C C . LEU A 1 194 ? 2.223 16.058 -15.025 1.00 62.84 194 LEU A C 1
ATOM 1561 O O . LEU A 1 194 ? 2.409 17.270 -14.992 1.00 62.84 194 LEU A O 1
ATOM 1565 N N . LEU A 1 195 ? 3.225 15.177 -15.035 1.00 65.44 195 LEU A N 1
ATOM 1566 C CA . LEU A 1 195 ? 4.642 15.524 -14.979 1.00 65.44 195 LEU A CA 1
ATOM 1567 C C . LEU A 1 195 ? 5.363 14.759 -16.090 1.00 65.44 195 LEU A C 1
ATOM 1569 O O . LEU A 1 195 ? 5.777 13.622 -15.888 1.00 65.44 195 LEU A O 1
ATOM 1573 N N . SER A 1 196 ? 5.537 15.376 -17.266 1.00 64.38 196 SER A N 1
ATOM 1574 C CA . SER A 1 196 ? 6.122 14.694 -18.440 1.00 64.38 196 SER A CA 1
ATOM 1575 C C . SER A 1 196 ? 7.508 14.100 -18.177 1.00 64.38 196 SER A C 1
ATOM 1577 O O . SER A 1 196 ? 7.933 13.185 -18.874 1.00 64.38 196 SER A O 1
ATOM 1579 N N . ASN A 1 197 ? 8.207 14.626 -17.166 1.00 71.19 197 ASN A N 1
ATOM 1580 C CA . ASN A 1 197 ? 9.581 14.275 -16.840 1.00 71.19 197 ASN A CA 1
ATOM 1581 C C . ASN A 1 197 ? 9.704 13.346 -15.625 1.00 71.19 197 ASN A C 1
ATOM 1583 O O . ASN A 1 197 ? 10.823 12.963 -15.309 1.00 71.19 197 ASN A O 1
ATOM 1587 N N . PHE A 1 198 ? 8.630 12.996 -14.911 1.00 78.94 198 PHE A N 1
ATOM 1588 C CA . PHE A 1 198 ? 8.728 12.154 -13.711 1.00 78.94 198 PHE A CA 1
ATOM 1589 C C . PHE A 1 198 ? 7.595 11.141 -13.647 1.00 78.94 198 PHE A C 1
ATOM 1591 O O . PHE A 1 198 ? 6.432 11.466 -13.869 1.00 78.94 198 PHE A O 1
ATOM 1598 N N . ASP A 1 199 ? 7.933 9.912 -13.275 1.00 85.56 199 ASP A N 1
ATOM 1599 C CA . ASP A 1 199 ? 6.937 8.923 -12.902 1.00 85.56 199 ASP A CA 1
ATOM 1600 C C . ASP A 1 199 ? 6.616 9.122 -11.412 1.00 85.56 199 ASP A C 1
ATOM 1602 O O . ASP A 1 199 ? 7.494 8.996 -10.558 1.00 85.56 199 ASP A O 1
ATOM 1606 N N . ILE A 1 200 ? 5.379 9.512 -11.095 1.00 90.56 200 ILE A N 1
ATOM 1607 C CA . ILE A 1 200 ? 4.958 9.822 -9.715 1.00 90.56 200 ILE A CA 1
ATOM 1608 C C . ILE A 1 200 ? 4.444 8.602 -8.944 1.00 90.56 200 ILE A C 1
ATOM 1610 O O . ILE A 1 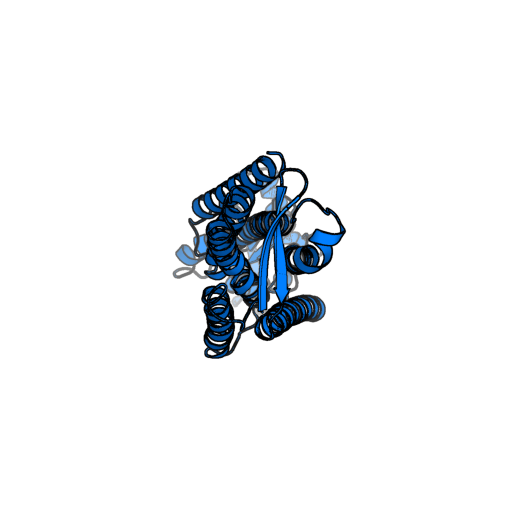200 ? 4.151 8.710 -7.755 1.00 90.56 200 ILE A O 1
ATOM 1614 N N . VAL A 1 201 ? 4.356 7.438 -9.589 1.00 92.62 201 VAL A N 1
ATOM 1615 C CA . VAL A 1 201 ? 3.968 6.169 -8.956 1.00 92.62 201 VAL A CA 1
ATOM 1616 C C . VAL A 1 201 ? 4.791 5.831 -7.699 1.00 92.62 201 VAL A C 1
ATOM 1618 O O . VAL A 1 201 ? 4.179 5.515 -6.680 1.00 92.62 201 VAL A O 1
ATOM 1621 N N . PRO A 1 202 ? 6.138 5.926 -7.673 1.00 94.25 202 PRO A N 1
ATOM 1622 C CA . PRO A 1 202 ? 6.889 5.617 -6.455 1.00 94.25 202 PRO A CA 1
ATOM 1623 C C . PRO A 1 202 ? 6.575 6.589 -5.309 1.00 94.25 202 PRO A C 1
ATOM 1625 O O . PRO A 1 202 ? 6.549 6.179 -4.154 1.00 94.25 202 PRO A O 1
ATOM 1628 N N . LEU A 1 203 ? 6.270 7.857 -5.608 1.00 94.62 203 LEU A N 1
ATOM 1629 C CA . LEU A 1 203 ? 5.818 8.808 -4.589 1.00 94.62 203 LEU A CA 1
ATOM 1630 C C . LEU A 1 203 ? 4.435 8.421 -4.047 1.00 94.62 203 LEU A C 1
ATOM 1632 O O . LEU A 1 203 ? 4.213 8.481 -2.842 1.00 94.62 203 LEU A O 1
ATOM 1636 N N . ALA A 1 204 ? 3.521 7.988 -4.917 1.00 94.88 204 ALA A N 1
ATOM 1637 C CA . ALA A 1 204 ? 2.214 7.478 -4.512 1.00 94.88 204 ALA A CA 1
ATOM 1638 C C . ALA A 1 204 ? 2.322 6.251 -3.595 1.00 94.88 204 ALA A C 1
ATOM 1640 O O . ALA A 1 204 ? 1.568 6.155 -2.629 1.00 94.88 204 ALA A O 1
ATOM 1641 N N . TYR A 1 205 ? 3.278 5.352 -3.844 1.00 95.94 205 TYR A N 1
ATOM 1642 C CA . TYR A 1 205 ? 3.545 4.227 -2.947 1.00 95.94 205 TYR A CA 1
ATOM 1643 C C . TYR A 1 205 ? 4.038 4.673 -1.567 1.00 95.94 205 TYR A C 1
ATOM 1645 O O . TYR A 1 205 ? 3.523 4.186 -0.566 1.00 95.94 205 TYR A O 1
ATOM 1653 N N . VAL A 1 206 ? 4.954 5.642 -1.488 1.00 96.94 206 VAL A N 1
ATOM 1654 C CA . VAL A 1 206 ? 5.400 6.191 -0.193 1.00 96.94 206 VAL A CA 1
ATOM 1655 C C . VAL A 1 206 ? 4.256 6.897 0.543 1.00 96.94 206 VAL A C 1
ATOM 1657 O O . VAL A 1 206 ? 4.108 6.754 1.754 1.00 96.94 206 VAL A O 1
ATOM 1660 N N . LEU A 1 207 ? 3.391 7.626 -0.172 1.00 96.31 207 LEU A N 1
ATOM 1661 C CA . LEU A 1 207 ? 2.187 8.209 0.428 1.00 96.31 207 LEU A CA 1
ATOM 1662 C C . LEU A 1 207 ? 1.249 7.124 0.978 1.00 96.31 207 LEU A C 1
ATOM 1664 O O . LEU A 1 207 ? 0.701 7.293 2.067 1.00 96.31 207 LEU A O 1
ATOM 1668 N N . ALA A 1 208 ? 1.094 6.004 0.267 1.00 95.25 208 ALA A N 1
ATOM 1669 C CA . ALA A 1 208 ? 0.341 4.858 0.760 1.00 95.25 208 ALA A CA 1
ATOM 1670 C C . ALA A 1 208 ? 0.973 4.260 2.030 1.00 95.25 208 ALA A C 1
ATOM 1672 O O . ALA A 1 208 ? 0.249 4.008 2.989 1.00 95.25 208 ALA A O 1
ATOM 1673 N N . GLU A 1 209 ? 2.300 4.098 2.091 1.00 95.25 209 GLU A N 1
ATOM 1674 C CA . GLU A 1 209 ? 3.009 3.642 3.300 1.00 95.25 209 GLU A CA 1
ATOM 1675 C C . GLU A 1 209 ? 2.763 4.558 4.501 1.00 95.25 209 GLU A C 1
ATOM 1677 O O . GLU A 1 209 ? 2.449 4.071 5.586 1.00 95.25 209 GLU A O 1
ATOM 1682 N N . LEU A 1 210 ? 2.838 5.881 4.321 1.00 95.62 210 LEU A N 1
ATOM 1683 C CA . LEU A 1 210 ? 2.539 6.842 5.388 1.00 95.62 210 LEU A CA 1
ATOM 1684 C C . LEU A 1 210 ? 1.109 6.676 5.908 1.00 95.62 210 LEU A C 1
ATOM 1686 O O . LEU A 1 210 ? 0.870 6.697 7.115 1.00 95.62 210 LEU A O 1
ATOM 1690 N N . VAL A 1 211 ? 0.154 6.469 5.003 1.00 94.44 211 VAL A N 1
ATOM 1691 C CA . VAL A 1 211 ? -1.234 6.203 5.376 1.00 94.44 211 VAL A CA 1
ATOM 1692 C C . VAL A 1 211 ? -1.361 4.875 6.129 1.00 94.44 211 VAL A C 1
ATOM 1694 O O . VAL A 1 211 ? -2.024 4.828 7.166 1.00 94.44 211 VAL A O 1
ATOM 1697 N N . TYR A 1 212 ? -0.687 3.815 5.682 1.00 92.25 212 TYR A N 1
ATOM 1698 C CA . TYR A 1 212 ? -0.670 2.537 6.392 1.00 92.25 212 TYR A CA 1
ATOM 1699 C C . TYR A 1 212 ? 0.019 2.619 7.758 1.00 92.25 212 TYR A C 1
ATOM 1701 O O . TYR A 1 212 ? -0.455 1.971 8.687 1.00 92.25 212 TYR A O 1
ATOM 1709 N N . LEU A 1 213 ? 1.053 3.449 7.935 1.00 91.44 213 LEU A N 1
ATOM 1710 C CA . LEU A 1 213 ? 1.644 3.735 9.249 1.00 91.44 213 LEU A CA 1
ATOM 1711 C C . LEU A 1 213 ? 0.628 4.401 10.179 1.00 91.44 213 LEU A C 1
ATOM 1713 O O . LEU A 1 213 ? 0.510 4.011 11.340 1.00 91.44 213 LEU A O 1
ATOM 1717 N N . LEU A 1 214 ? -0.148 5.366 9.674 1.00 89.62 214 LEU A N 1
ATOM 1718 C CA . LEU A 1 214 ? -1.219 5.998 10.448 1.00 89.62 214 LEU A CA 1
ATOM 1719 C C . LEU A 1 214 ? -2.310 4.989 10.829 1.00 89.62 214 LEU A C 1
ATOM 1721 O O . LEU A 1 214 ? -2.765 4.995 11.974 1.00 89.62 214 LEU A O 1
ATOM 1725 N N . ILE A 1 215 ? -2.703 4.104 9.906 1.00 87.88 215 ILE A N 1
ATOM 1726 C CA . ILE A 1 215 ? -3.656 3.020 10.188 1.00 87.88 215 ILE A CA 1
ATOM 1727 C C . ILE A 1 215 ? -3.080 2.071 11.241 1.00 87.88 215 ILE A C 1
ATOM 1729 O O . ILE A 1 215 ? -3.770 1.765 12.206 1.00 87.88 215 ILE A O 1
ATOM 1733 N N . ALA A 1 216 ? -1.829 1.637 11.088 1.00 82.44 216 ALA A N 1
ATOM 1734 C CA . ALA A 1 216 ? -1.146 0.735 12.011 1.00 82.44 216 ALA A CA 1
ATOM 1735 C C . ALA A 1 216 ? -1.028 1.340 13.415 1.00 82.44 216 ALA A C 1
ATOM 1737 O O . ALA A 1 216 ? -1.291 0.663 14.404 1.00 82.44 216 ALA A O 1
ATOM 1738 N N . TYR A 1 217 ? -0.700 2.629 13.510 1.00 80.00 217 TYR A N 1
ATOM 1739 C CA . TYR A 1 217 ? -0.647 3.358 14.775 1.00 80.00 217 TYR A CA 1
ATOM 1740 C C . TYR A 1 217 ? -2.021 3.420 15.451 1.00 80.00 217 TYR A C 1
ATOM 1742 O O . TYR A 1 217 ? -2.140 3.139 16.643 1.00 80.00 217 TYR A O 1
ATOM 1750 N N . ARG A 1 218 ? -3.073 3.729 14.681 1.00 75.19 218 ARG A N 1
ATOM 1751 C CA . ARG A 1 218 ? -4.459 3.733 15.169 1.00 75.19 218 ARG A CA 1
ATOM 1752 C C . ARG A 1 218 ? -4.884 2.340 15.632 1.00 75.19 218 ARG A C 1
ATOM 1754 O O . ARG A 1 218 ? -5.391 2.213 16.737 1.00 75.19 218 ARG A O 1
ATOM 1761 N N . PHE A 1 219 ? -4.616 1.304 14.838 1.00 69.94 219 PHE A N 1
ATOM 1762 C CA . PHE A 1 219 ? -4.911 -0.086 15.191 1.00 69.94 219 PHE A CA 1
ATOM 1763 C C . PHE A 1 219 ? -4.178 -0.544 16.447 1.00 69.94 219 PHE A C 1
ATOM 1765 O O . PHE A 1 219 ? -4.811 -1.133 17.313 1.00 69.94 219 PHE A O 1
ATOM 1772 N N . ASN A 1 220 ? -2.890 -0.222 16.593 1.00 63.06 220 ASN A N 1
ATOM 1773 C CA . ASN A 1 220 ? -2.145 -0.519 17.814 1.00 63.06 220 ASN A CA 1
ATOM 1774 C C . ASN A 1 220 ? -2.777 0.144 19.041 1.00 63.06 220 ASN A C 1
ATOM 1776 O O . ASN A 1 220 ? -2.859 -0.498 20.081 1.00 63.06 220 ASN A O 1
ATOM 1780 N N . LEU A 1 221 ? -3.258 1.387 18.934 1.00 55.78 221 LEU A N 1
ATOM 1781 C CA . LEU A 1 221 ? -3.949 2.057 20.039 1.00 55.78 221 LEU A CA 1
ATOM 1782 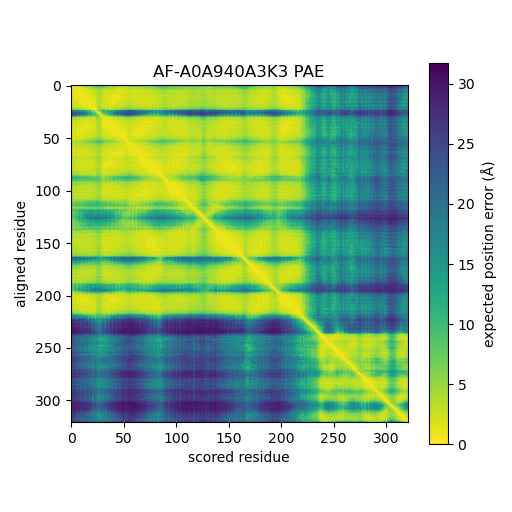C C . LEU A 1 221 ? -5.252 1.333 20.433 1.00 55.78 221 LEU A C 1
ATOM 1784 O O . LEU A 1 221 ? -5.545 1.222 21.622 1.00 55.78 221 LEU A O 1
ATOM 1788 N N . TYR A 1 222 ? -6.000 0.800 19.460 1.00 54.03 222 TYR A N 1
ATOM 1789 C CA . TYR A 1 222 ? -7.201 0.001 19.731 1.00 54.03 222 TYR A CA 1
ATOM 1790 C C . TYR A 1 222 ? -6.848 -1.373 20.332 1.00 54.03 222 TYR A C 1
ATOM 1792 O O . TYR A 1 222 ? -7.376 -1.732 21.377 1.00 54.03 222 TYR A O 1
ATOM 1800 N N . ASP A 1 223 ? -5.881 -2.090 19.754 1.00 50.91 223 ASP A N 1
ATOM 1801 C CA . ASP A 1 223 ? -5.465 -3.440 20.166 1.00 50.91 223 ASP A CA 1
ATOM 1802 C C . ASP A 1 223 ? -4.671 -3.446 21.490 1.00 50.91 223 ASP A C 1
ATOM 1804 O O . ASP A 1 223 ? -4.620 -4.441 22.199 1.00 50.91 223 ASP A O 1
ATOM 1808 N N . VAL A 1 224 ? -4.010 -2.354 21.907 1.00 45.72 224 VAL A N 1
ATOM 1809 C CA . VAL A 1 224 ? -3.394 -2.297 23.261 1.00 45.72 224 VAL A CA 1
ATOM 1810 C C . VAL A 1 224 ? -4.464 -2.446 24.350 1.00 45.72 224 VAL A C 1
ATOM 1812 O O . VAL A 1 224 ? -4.173 -2.993 25.414 1.00 45.72 224 VAL A O 1
ATOM 1815 N N . SER A 1 225 ? -5.711 -2.086 24.041 1.00 45.41 225 SER A N 1
ATOM 1816 C CA . SER A 1 225 ? -6.864 -2.371 24.896 1.00 45.41 225 SER A CA 1
ATOM 1817 C C . SER A 1 225 ? -7.281 -3.851 24.881 1.00 45.41 225 SER A C 1
ATOM 1819 O O . SER A 1 225 ? -7.984 -4.269 25.784 1.00 45.41 225 SER A O 1
ATOM 1821 N N . ASP A 1 226 ? -6.838 -4.666 23.923 1.00 41.31 226 ASP A N 1
ATOM 1822 C CA . ASP A 1 226 ? -7.164 -6.098 23.867 1.00 41.31 226 ASP A CA 1
ATOM 1823 C C . ASP A 1 226 ? -6.001 -6.967 24.402 1.00 41.31 226 ASP A C 1
ATOM 1825 O O . ASP A 1 226 ? -6.215 -7.874 25.204 1.00 41.31 226 ASP A O 1
ATOM 1829 N N . THR A 1 227 ? -4.735 -6.656 24.079 1.00 39.78 227 THR A N 1
ATOM 1830 C CA . THR A 1 227 ? -3.590 -7.545 24.396 1.00 39.78 227 THR A CA 1
ATOM 1831 C C . THR A 1 227 ? -3.107 -7.500 25.854 1.00 39.78 227 THR A C 1
ATOM 1833 O O . THR A 1 227 ? -2.723 -8.529 26.410 1.00 39.78 227 THR A O 1
ATOM 1836 N N . VAL A 1 228 ? -3.107 -6.325 26.503 1.00 44.84 228 VAL A N 1
ATOM 1837 C CA . VAL A 1 228 ? -2.790 -6.230 27.950 1.00 44.84 228 VAL A CA 1
ATOM 1838 C C . VAL A 1 228 ? -3.899 -6.892 28.772 1.00 44.84 228 VAL A C 1
ATOM 1840 O O . VAL A 1 228 ? -3.669 -7.400 29.867 1.00 44.84 228 VAL A O 1
ATOM 1843 N N . ILE A 1 229 ? -5.099 -6.940 28.201 1.00 48.84 229 ILE A N 1
ATOM 1844 C CA . ILE A 1 229 ? -6.309 -7.429 28.835 1.00 48.84 229 ILE A CA 1
ATOM 1845 C C . ILE A 1 229 ? -6.406 -8.955 28.708 1.00 48.84 229 ILE A C 1
ATOM 1847 O O . ILE A 1 229 ? -6.682 -9.603 29.711 1.00 48.84 229 ILE A O 1
ATOM 1851 N N . ASP A 1 230 ? -6.014 -9.564 27.587 1.00 45.88 230 ASP A N 1
ATOM 1852 C CA . ASP A 1 230 ? -6.007 -11.029 27.406 1.00 45.88 230 ASP A CA 1
ATOM 1853 C C . ASP A 1 230 ? -5.148 -11.807 28.423 1.00 45.88 230 ASP A C 1
ATOM 1855 O O . ASP A 1 230 ? -5.463 -12.951 28.762 1.00 45.88 230 ASP A O 1
ATOM 1859 N N . SER A 1 231 ? -4.092 -11.184 28.959 1.00 46.88 231 SER A N 1
ATOM 1860 C CA . SER A 1 231 ? -3.251 -11.795 30.003 1.00 46.88 231 SER A CA 1
ATOM 1861 C C . SER A 1 231 ? -3.915 -11.770 31.389 1.00 46.88 231 SER A C 1
ATOM 1863 O O . SER A 1 231 ? -3.650 -12.648 32.204 1.00 46.88 231 SER A O 1
ATOM 1865 N N . PHE A 1 232 ? -4.807 -10.805 31.646 1.00 51.94 232 PHE A N 1
ATOM 1866 C CA . PHE A 1 232 ? -5.613 -10.716 32.874 1.00 51.94 232 PHE A CA 1
ATOM 1867 C C . PHE A 1 232 ? -6.983 -11.417 32.744 1.00 51.94 232 PHE A C 1
ATOM 1869 O O . PHE A 1 232 ? -7.555 -11.854 33.742 1.00 51.94 232 PHE A O 1
ATOM 1876 N N . VAL A 1 233 ? -7.510 -11.547 31.520 1.00 52.09 233 VAL A N 1
ATOM 1877 C CA . VAL A 1 233 ? -8.882 -11.997 31.210 1.00 52.09 233 VAL A CA 1
ATOM 1878 C C . VAL A 1 233 ? -9.098 -13.493 31.376 1.00 52.09 233 VAL A C 1
ATOM 1880 O O . VAL A 1 233 ? -10.226 -13.915 31.620 1.00 52.09 233 VAL A O 1
ATOM 1883 N N . LYS A 1 234 ? -8.053 -14.319 31.292 1.00 48.78 234 LYS A N 1
ATOM 1884 C CA . LYS A 1 234 ? -8.245 -15.773 31.391 1.00 48.78 234 LYS A CA 1
ATOM 1885 C C . LYS A 1 234 ? -8.559 -16.280 32.799 1.00 48.78 234 LYS A C 1
ATOM 1887 O O . LYS A 1 234 ? -8.988 -17.424 32.917 1.00 48.78 234 LYS A O 1
ATOM 1892 N N . GLU A 1 235 ? -8.413 -15.457 33.838 1.00 50.75 235 GLU A N 1
ATOM 1893 C CA . GLU A 1 235 ? -8.593 -15.913 35.224 1.00 50.75 235 GLU A CA 1
ATOM 1894 C C . GLU A 1 235 ? -9.685 -15.181 36.017 1.00 50.75 235 GLU A C 1
ATOM 1896 O O . GLU A 1 235 ? -10.146 -15.709 37.027 1.00 50.75 235 GLU A O 1
ATOM 1901 N N . GLN A 1 236 ? -10.144 -13.996 35.597 1.00 54.50 236 GLN A N 1
ATOM 1902 C CA . GLN A 1 236 ? -11.093 -13.198 36.385 1.00 54.50 236 GLN A CA 1
ATOM 1903 C C . GLN A 1 236 ? -12.151 -12.558 35.476 1.00 54.50 236 GLN A C 1
ATOM 1905 O O . GLN A 1 236 ? -11.804 -11.922 34.488 1.00 54.50 236 GLN A O 1
ATOM 1910 N N . ASN A 1 237 ? -13.439 -12.703 35.820 1.00 67.81 237 ASN A N 1
ATOM 1911 C CA . ASN A 1 237 ? -14.612 -12.098 35.155 1.00 67.81 237 ASN A CA 1
ATOM 1912 C C . ASN A 1 237 ? -14.597 -10.546 35.201 1.00 67.81 237 ASN A C 1
ATOM 1914 O O . ASN A 1 237 ? -15.504 -9.920 35.753 1.00 67.81 237 ASN A O 1
ATOM 1918 N N . VAL A 1 238 ? -13.559 -9.907 34.666 1.00 76.12 238 VAL A N 1
ATOM 1919 C CA . VAL A 1 238 ? -13.337 -8.460 34.708 1.00 76.12 238 VAL A CA 1
ATOM 1920 C C . VAL A 1 238 ? -13.708 -7.852 33.358 1.00 76.12 238 VAL A C 1
ATOM 1922 O O . VAL A 1 238 ? -13.225 -8.268 32.303 1.00 76.12 238 VAL A O 1
ATOM 1925 N N . GLY A 1 239 ? -14.595 -6.858 33.390 1.00 76.81 239 GLY A N 1
ATOM 1926 C CA . GLY A 1 239 ? -14.931 -6.039 32.230 1.00 76.81 239 GLY A CA 1
ATOM 1927 C C . GLY A 1 239 ? -13.949 -4.879 32.075 1.00 76.81 239 GLY A C 1
ATOM 1928 O O . GLY A 1 239 ? -13.655 -4.192 33.051 1.00 76.81 239 GLY A O 1
ATOM 1929 N N . TYR A 1 240 ? -13.487 -4.628 30.851 1.00 78.62 240 TYR A N 1
ATOM 1930 C CA . TYR A 1 240 ? -12.611 -3.506 30.525 1.00 78.62 240 TYR A CA 1
ATOM 1931 C C . TYR A 1 240 ? -13.189 -2.633 29.420 1.00 78.62 240 TYR A C 1
ATOM 1933 O O . TYR A 1 240 ? -13.785 -3.127 28.463 1.00 78.62 240 TYR A O 1
ATOM 1941 N N . ILE A 1 241 ? -12.983 -1.325 29.558 1.00 83.38 241 ILE A N 1
ATOM 1942 C CA . ILE A 1 241 ? -13.433 -0.301 28.618 1.00 83.38 241 ILE A CA 1
ATOM 1943 C C . ILE A 1 241 ? -12.317 0.732 28.504 1.00 83.38 241 ILE A C 1
ATOM 1945 O O . ILE A 1 241 ? -11.830 1.224 29.523 1.00 83.38 241 ILE A O 1
ATOM 1949 N N . SER A 1 242 ? -11.926 1.060 27.278 1.00 83.38 242 SER A N 1
ATOM 1950 C CA . SER A 1 242 ? -10.845 1.998 26.989 1.00 83.38 242 SER A CA 1
ATOM 1951 C C . SER A 1 242 ? -11.375 3.258 26.310 1.00 83.38 242 SER A C 1
ATOM 1953 O O . SER A 1 242 ? -12.276 3.200 25.466 1.00 83.38 242 SER A O 1
ATOM 1955 N N . PHE A 1 243 ? -10.807 4.403 26.685 1.00 84.62 243 PHE A N 1
ATOM 1956 C CA . PHE A 1 243 ? -11.142 5.717 26.143 1.00 84.62 243 PHE A CA 1
ATOM 1957 C C . PHE A 1 243 ? -9.869 6.512 25.855 1.00 84.62 243 PHE A C 1
ATOM 1959 O O . PHE A 1 243 ? -8.892 6.412 26.597 1.00 84.62 243 PHE A O 1
ATOM 1966 N N . ASP A 1 244 ? -9.888 7.344 24.813 1.00 82.56 244 ASP A N 1
ATOM 1967 C CA . ASP A 1 244 ? -8.807 8.299 24.567 1.00 82.56 244 ASP A CA 1
ATOM 1968 C C . ASP A 1 244 ? -8.888 9.512 25.519 1.00 82.56 244 ASP A C 1
ATOM 1970 O O . ASP A 1 244 ? -9.872 9.730 26.233 1.00 82.56 244 ASP A O 1
ATOM 1974 N N . PHE A 1 245 ? -7.858 10.365 25.506 1.00 82.38 245 PHE A N 1
ATOM 1975 C CA . PHE A 1 245 ? -7.814 11.581 26.336 1.00 82.38 245 PHE A CA 1
ATOM 1976 C C . PHE A 1 245 ? -8.900 12.625 26.002 1.00 82.38 245 PHE A C 1
ATOM 1978 O O . PHE A 1 245 ? -9.127 13.557 26.786 1.00 82.38 245 PHE A O 1
ATOM 1985 N N . ASN A 1 246 ? -9.575 12.465 24.860 1.00 82.38 246 ASN A N 1
ATOM 1986 C CA . ASN A 1 246 ? -10.712 13.262 24.408 1.00 82.38 246 ASN A CA 1
ATOM 1987 C C . ASN A 1 246 ? -12.057 12.571 24.689 1.00 82.38 246 ASN A C 1
ATOM 1989 O O . ASN A 1 246 ? -13.091 13.027 24.192 1.00 82.38 246 ASN A O 1
ATOM 1993 N N . TYR A 1 247 ? -12.065 11.522 25.520 1.00 84.12 247 TYR A N 1
ATOM 1994 C CA . TYR A 1 247 ? -13.245 10.745 25.891 1.00 84.12 247 TYR A CA 1
ATOM 1995 C C . TYR A 1 247 ? -13.933 10.075 24.698 1.00 84.12 247 TYR A C 1
ATOM 1997 O O . TYR A 1 247 ? -15.161 9.979 24.653 1.00 84.12 247 TYR A O 1
ATOM 2005 N N . ARG A 1 248 ? -13.165 9.658 23.697 1.00 83.19 248 ARG A N 1
ATOM 2006 C CA . ARG A 1 248 ? -13.656 8.832 22.598 1.00 83.19 248 ARG A CA 1
ATOM 2007 C C . ARG A 1 248 ? -13.493 7.372 22.964 1.00 83.19 248 ARG A C 1
ATOM 2009 O O . ARG A 1 248 ? -12.445 6.981 23.472 1.00 83.19 248 ARG A O 1
ATOM 2016 N N . TYR A 1 249 ? -14.536 6.589 22.735 1.00 82.75 249 TYR A N 1
ATOM 2017 C CA . TYR A 1 249 ? -14.527 5.160 23.010 1.00 82.75 249 TYR A CA 1
ATOM 2018 C C . TYR A 1 249 ? -13.536 4.442 22.082 1.00 82.75 249 TYR A C 1
ATOM 2020 O O . TYR A 1 249 ? -13.612 4.586 20.863 1.00 82.75 249 TYR A O 1
ATOM 2028 N N . LEU A 1 250 ? -12.586 3.702 22.660 1.00 76.31 250 LEU A N 1
ATOM 2029 C CA . LEU A 1 250 ? -11.557 2.964 21.918 1.00 76.31 250 LEU A CA 1
ATOM 2030 C C . LEU A 1 250 ? -11.913 1.481 21.759 1.00 76.31 250 LEU A C 1
ATOM 2032 O O . LEU A 1 250 ? -11.579 0.882 20.743 1.00 76.31 250 LEU A O 1
ATOM 2036 N N . GLY A 1 251 ? -12.595 0.889 22.739 1.00 75.06 251 GLY A N 1
ATOM 2037 C CA . GLY A 1 251 ? -12.962 -0.525 22.706 1.00 75.06 251 GLY A CA 1
ATOM 2038 C C . GLY A 1 251 ? -13.313 -1.085 24.082 1.00 75.06 251 GLY A C 1
ATOM 2039 O O . GLY A 1 251 ? -13.111 -0.436 25.113 1.00 75.06 251 GLY A O 1
ATOM 2040 N N . SER A 1 252 ? -13.877 -2.291 24.097 1.00 79.25 252 SER A N 1
ATOM 2041 C CA . SER A 1 252 ? -14.189 -3.044 25.313 1.00 79.25 252 SER A CA 1
ATOM 2042 C C . SER A 1 252 ? -14.253 -4.545 25.044 1.00 79.25 252 SER A C 1
ATOM 2044 O O . SER A 1 252 ? -14.597 -4.970 23.933 1.00 79.25 252 SER A O 1
ATOM 2046 N N . ASN A 1 253 ? -13.984 -5.340 26.082 1.00 75.31 253 ASN A N 1
ATOM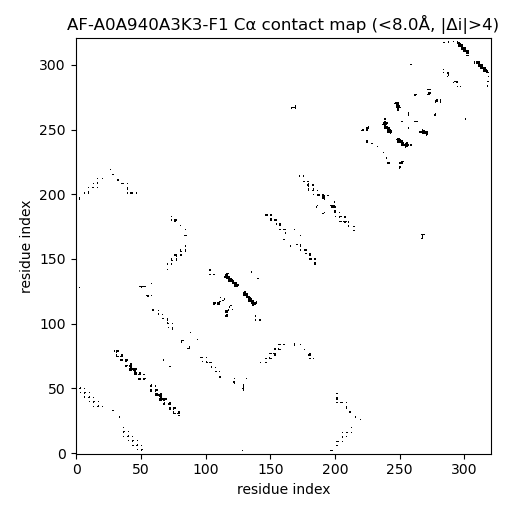 2047 C CA . ASN A 1 253 ? -14.110 -6.795 26.025 1.00 75.31 253 ASN A CA 1
ATOM 2048 C C . ASN A 1 253 ? -15.577 -7.258 26.142 1.00 75.31 253 ASN A C 1
ATOM 2050 O O . ASN A 1 253 ? -16.472 -6.488 26.503 1.00 75.31 253 ASN A O 1
ATOM 2054 N N . GLU A 1 254 ? -15.831 -8.537 25.852 1.00 73.00 254 GLU A N 1
ATOM 2055 C CA . GLU A 1 254 ? -17.184 -9.119 25.888 1.00 73.00 254 GLU A CA 1
ATOM 2056 C C . GLU A 1 254 ? -17.834 -9.012 27.275 1.00 73.00 254 GLU A C 1
ATOM 2058 O O . GLU A 1 254 ? -19.017 -8.692 27.381 1.00 73.00 254 GLU A O 1
ATOM 2063 N N . VAL A 1 255 ? -17.048 -9.185 28.346 1.00 78.06 255 VAL A N 1
ATOM 2064 C CA . VAL A 1 255 ? -17.531 -9.059 29.730 1.00 78.06 255 VAL A CA 1
ATOM 2065 C C . VAL A 1 255 ? -18.036 -7.642 30.009 1.00 78.06 255 VAL A C 1
ATOM 2067 O O . VAL A 1 255 ? -19.120 -7.481 30.563 1.00 78.06 255 VAL A O 1
ATOM 2070 N N . ALA A 1 256 ? -17.312 -6.600 29.590 1.00 79.62 256 ALA A N 1
ATOM 2071 C CA . ALA A 1 256 ? -17.773 -5.224 29.756 1.00 79.62 256 ALA A CA 1
ATOM 2072 C C . ALA A 1 256 ? -19.057 -4.935 28.976 1.00 79.62 256 ALA A C 1
ATOM 2074 O O . ALA A 1 256 ? -19.924 -4.249 29.507 1.00 79.62 256 ALA A O 1
ATOM 2075 N N . ARG A 1 257 ? -19.211 -5.471 27.757 1.00 78.00 257 ARG A N 1
ATOM 2076 C CA . ARG A 1 257 ? -20.447 -5.295 26.972 1.00 78.00 257 ARG A CA 1
ATOM 2077 C C . ARG A 1 257 ? -21.641 -5.981 27.632 1.00 78.00 257 ARG A C 1
ATOM 2079 O O . ARG A 1 257 ? -22.719 -5.404 27.681 1.00 78.00 257 ARG A O 1
ATOM 2086 N N . ALA A 1 258 ? -21.435 -7.160 28.218 1.00 77.00 258 ALA A N 1
ATOM 2087 C CA . ALA A 1 258 ? -22.477 -7.854 28.971 1.00 77.00 258 ALA A CA 1
ATOM 2088 C C . ALA A 1 258 ? -22.881 -7.109 30.261 1.00 77.00 258 ALA A C 1
ATOM 2090 O O . ALA A 1 258 ? -24.053 -7.122 30.637 1.00 77.00 258 ALA A O 1
ATOM 2091 N N . LEU A 1 259 ? -21.924 -6.465 30.941 1.00 78.44 259 LEU A N 1
ATOM 2092 C CA . LEU A 1 259 ? -22.163 -5.719 32.185 1.00 78.44 259 LEU A CA 1
ATOM 2093 C C . LEU A 1 259 ? -22.742 -4.319 31.960 1.00 78.44 259 LEU A C 1
ATOM 2095 O O . LEU A 1 259 ? -23.499 -3.827 32.794 1.00 78.44 259 LEU A O 1
ATOM 2099 N N . LEU A 1 260 ? -22.372 -3.678 30.854 1.00 79.06 260 LEU A N 1
ATOM 2100 C CA . LEU A 1 260 ? -22.762 -2.322 30.487 1.00 79.06 260 LEU A CA 1
ATOM 2101 C C . LEU A 1 260 ? -23.358 -2.339 29.069 1.00 79.06 260 LEU A C 1
ATOM 2103 O O . LEU A 1 260 ? -22.683 -1.961 28.117 1.00 79.06 260 LEU A O 1
ATOM 2107 N N . PRO A 1 261 ? -24.635 -2.723 28.898 1.00 73.56 261 PRO A N 1
ATOM 2108 C CA . PRO A 1 261 ? -25.279 -2.726 27.579 1.00 73.56 261 PRO A CA 1
ATOM 2109 C C . PRO A 1 261 ? -25.269 -1.338 26.916 1.00 73.56 261 PRO A C 1
ATOM 2111 O O . PRO A 1 261 ? -25.212 -1.212 25.701 1.00 73.56 261 PRO A O 1
ATOM 2114 N N . GLU A 1 262 ? -25.237 -0.283 27.735 1.00 74.38 262 GLU A N 1
ATOM 2115 C CA . GLU A 1 262 ? -25.145 1.128 27.338 1.00 74.38 262 GLU A CA 1
ATOM 2116 C C . GLU A 1 262 ? -23.920 1.450 26.456 1.00 74.38 262 GLU A C 1
ATOM 2118 O O . GLU A 1 262 ? -23.915 2.463 25.755 1.00 74.38 262 GLU A O 1
ATOM 2123 N N . ILE A 1 263 ? -22.868 0.618 26.492 1.00 75.31 263 ILE A N 1
ATOM 2124 C CA . ILE A 1 263 ? -21.676 0.782 25.646 1.00 75.31 263 ILE A CA 1
ATOM 2125 C C . ILE A 1 263 ? -21.706 -0.068 24.368 1.00 75.31 263 ILE A C 1
ATOM 2127 O O . ILE A 1 263 ? -20.856 0.121 23.505 1.00 75.31 263 ILE A O 1
ATOM 2131 N N . GLU A 1 264 ? -22.672 -0.977 24.215 1.00 70.94 264 GLU A N 1
ATOM 2132 C CA . GLU A 1 264 ? -22.817 -1.836 23.027 1.00 70.94 264 GLU A CA 1
ATOM 2133 C C . GLU A 1 264 ? -23.296 -1.051 21.791 1.00 70.94 264 GLU A C 1
ATOM 2135 O O . GLU A 1 264 ? -23.019 -1.405 20.637 1.00 70.94 264 GLU A O 1
ATOM 2140 N N . ASP A 1 265 ? -23.985 0.064 22.030 1.00 71.62 265 ASP A N 1
ATOM 2141 C CA . ASP A 1 265 ? -24.477 0.963 20.988 1.00 71.62 265 ASP A CA 1
ATOM 2142 C C . ASP A 1 265 ? -23.543 2.129 20.660 1.00 71.62 265 ASP A C 1
ATOM 2144 O O . ASP A 1 265 ? -23.832 2.888 19.735 1.00 71.62 265 ASP A O 1
ATOM 2148 N N . ILE A 1 266 ? -22.410 2.248 21.356 1.00 75.12 266 ILE A N 1
ATOM 2149 C CA . ILE A 1 266 ? -21.418 3.300 21.112 1.00 75.12 266 ILE A CA 1
ATOM 2150 C C . ILE A 1 266 ? -20.479 2.857 19.986 1.00 75.12 266 ILE A C 1
ATOM 2152 O O . ILE A 1 266 ? -19.855 1.797 20.060 1.00 75.12 266 ILE A O 1
ATOM 2156 N N . GLU A 1 267 ? -20.355 3.670 18.936 1.00 71.06 267 GLU A N 1
ATOM 2157 C CA . GLU A 1 267 ? -19.395 3.400 17.861 1.00 71.06 267 GLU A CA 1
ATOM 2158 C C . GLU A 1 267 ? -17.954 3.704 18.330 1.00 71.06 267 GLU A C 1
ATOM 2160 O O . GLU A 1 267 ? -17.715 4.628 19.111 1.00 71.06 267 GLU A O 1
ATOM 2165 N N . ILE A 1 268 ? -16.958 2.950 17.846 1.00 71.69 268 ILE A N 1
ATOM 2166 C CA . ILE A 1 268 ? -15.542 3.277 18.102 1.00 71.69 268 ILE A CA 1
ATOM 2167 C C . ILE A 1 268 ? -15.245 4.690 17.566 1.00 71.69 268 ILE A C 1
ATOM 2169 O O . ILE A 1 268 ? -15.717 5.064 16.492 1.00 71.69 268 ILE A O 1
ATOM 2173 N N . ASP A 1 269 ? -14.444 5.457 18.308 1.00 71.69 269 ASP A N 1
ATOM 2174 C CA . ASP A 1 269 ? -14.170 6.893 18.156 1.00 71.69 269 ASP A CA 1
ATOM 2175 C C . ASP A 1 269 ? -15.343 7.840 18.491 1.00 71.69 269 ASP A C 1
ATOM 2177 O O . ASP A 1 269 ? -15.162 9.065 18.443 1.00 71.69 269 ASP A O 1
ATOM 2181 N N . GLU A 1 270 ? -16.525 7.341 18.873 1.00 79.19 270 GLU A N 1
ATOM 2182 C CA . GLU A 1 270 ? -17.621 8.199 19.334 1.00 79.19 270 GLU A CA 1
ATOM 2183 C C . GLU A 1 270 ? -17.271 8.822 20.694 1.00 79.19 270 GLU A C 1
ATOM 2185 O O . GLU A 1 270 ? -16.795 8.153 21.617 1.00 79.19 270 GLU A O 1
ATOM 2190 N N . SER A 1 271 ? -17.489 10.134 20.824 1.00 80.06 271 SER A N 1
ATOM 2191 C CA . SER A 1 271 ? -17.267 10.831 22.090 1.00 80.06 271 SER A CA 1
ATOM 2192 C C . SER A 1 271 ? -18.422 10.562 23.048 1.00 80.06 271 SER A C 1
ATOM 2194 O O . SER A 1 271 ? -19.575 10.883 22.751 1.00 80.06 271 SER A O 1
ATOM 2196 N N . ILE A 1 272 ? -18.107 10.020 24.223 1.00 77.69 272 ILE A N 1
ATOM 2197 C CA . ILE A 1 272 ? -19.091 9.846 25.291 1.00 77.69 272 ILE A CA 1
ATOM 2198 C C . ILE A 1 272 ? -19.412 11.191 25.943 1.00 77.69 272 ILE A C 1
ATOM 2200 O O . ILE A 1 272 ? -18.554 11.858 26.534 1.00 77.69 272 ILE A O 1
ATOM 2204 N N . GLY A 1 273 ? -20.679 11.581 25.830 1.00 70.00 273 GLY A N 1
ATOM 2205 C CA . GLY A 1 273 ? -21.221 12.794 26.430 1.00 70.00 273 GLY A CA 1
ATOM 2206 C C . GLY A 1 273 ? -21.832 12.540 27.809 1.00 70.00 273 GLY A C 1
ATOM 2207 O O . GLY A 1 273 ? -21.528 11.564 28.489 1.00 70.00 273 GLY A O 1
ATOM 2208 N N . TYR A 1 274 ? -22.754 13.416 28.209 1.00 66.94 274 TYR A N 1
ATOM 2209 C CA . TYR A 1 274 ? -23.574 13.257 29.418 1.00 66.94 274 TYR A CA 1
ATOM 2210 C C . TYR A 1 274 ? -24.980 12.734 29.091 1.00 66.94 274 TYR A C 1
ATOM 2212 O O . TYR A 1 274 ? -25.964 13.175 29.688 1.00 66.94 274 TYR A O 1
ATOM 2220 N N . LYS A 1 275 ? -25.098 11.799 28.136 1.00 74.94 275 LYS A N 1
ATOM 2221 C CA . LYS A 1 275 ? -26.350 11.043 27.968 1.00 74.94 275 LYS A CA 1
ATOM 2222 C C . LYS A 1 275 ? -26.663 10.322 29.299 1.00 74.94 275 LYS A C 1
ATOM 2224 O O . LYS A 1 275 ? -25.714 9.964 30.002 1.00 74.94 275 LYS A O 1
ATOM 2229 N N . PRO A 1 276 ? -27.941 10.119 29.679 1.00 67.81 276 PRO A N 1
ATOM 2230 C CA . PRO A 1 276 ? -28.305 9.551 30.984 1.00 67.81 276 PRO A CA 1
ATOM 2231 C C . PRO A 1 276 ? -27.568 8.246 31.314 1.00 67.81 276 PRO A C 1
ATOM 2233 O O . PRO A 1 276 ? -27.067 8.090 32.424 1.00 67.81 276 PRO A O 1
ATOM 2236 N N . GLU A 1 277 ? -27.434 7.387 30.309 1.00 67.88 277 GLU A N 1
ATOM 2237 C CA . GLU A 1 277 ? -26.727 6.103 30.340 1.00 67.88 277 GLU A CA 1
ATOM 2238 C C . GLU A 1 277 ? -25.203 6.303 30.522 1.00 67.88 277 GLU A C 1
ATOM 2240 O O . GLU A 1 277 ? -24.577 5.809 31.452 1.00 67.88 277 GLU A O 1
ATOM 2245 N N . GLN A 1 278 ? -24.597 7.202 29.745 1.00 73.81 278 GLN A N 1
ATOM 2246 C CA . GLN A 1 278 ? -23.142 7.435 29.735 1.00 73.81 278 GLN A CA 1
ATOM 2247 C C . GLN A 1 278 ? -22.621 8.274 30.921 1.00 73.81 278 GLN A C 1
ATOM 2249 O O . GLN A 1 278 ? -21.410 8.358 31.157 1.00 73.81 278 GLN A O 1
ATOM 2254 N N . ARG A 1 279 ? -23.515 8.904 31.696 1.00 79.12 279 ARG A N 1
ATOM 2255 C CA . ARG A 1 279 ? -23.172 9.865 32.760 1.00 79.12 279 ARG A CA 1
ATOM 2256 C C . ARG A 1 279 ? -22.291 9.261 33.856 1.00 79.12 279 ARG A C 1
ATOM 2258 O O . ARG A 1 279 ? -21.432 9.964 34.388 1.00 79.12 279 ARG A O 1
ATOM 2265 N N . LYS A 1 280 ? -22.489 7.982 34.191 1.00 82.81 280 LYS A N 1
ATOM 2266 C CA . LYS A 1 280 ? -21.696 7.282 35.218 1.00 82.81 280 LYS A CA 1
ATOM 2267 C C . LYS A 1 280 ? -20.248 7.100 34.769 1.00 82.81 280 LYS A C 1
ATOM 2269 O O . LYS A 1 280 ? -19.335 7.501 35.484 1.00 82.81 280 LYS A O 1
ATOM 2274 N N . ILE A 1 281 ? -20.053 6.590 33.553 1.00 84.19 281 ILE A N 1
ATOM 2275 C CA . ILE A 1 281 ? -18.727 6.399 32.952 1.00 84.19 281 ILE A CA 1
ATOM 2276 C C . ILE A 1 281 ? -18.006 7.742 32.850 1.00 84.19 281 ILE A C 1
ATOM 2278 O O . ILE A 1 281 ? -16.853 7.874 33.262 1.00 84.19 281 ILE A O 1
ATOM 2282 N N . ARG A 1 282 ? -18.714 8.776 32.380 1.00 85.31 282 ARG A N 1
ATOM 2283 C CA . ARG A 1 282 ? -18.157 10.123 32.274 1.00 85.31 282 ARG A CA 1
ATOM 2284 C C . ARG A 1 282 ? -17.711 10.675 33.628 1.00 85.31 282 ARG A C 1
ATOM 2286 O O . ARG A 1 282 ? -16.630 11.249 33.725 1.00 85.31 282 ARG A O 1
ATOM 2293 N N . HIS A 1 283 ? -18.502 10.453 34.678 1.00 85.69 283 HIS A N 1
ATOM 2294 C CA . HIS A 1 283 ? -18.148 10.850 36.038 1.00 85.69 283 HIS A CA 1
ATOM 2295 C C . HIS A 1 283 ? -16.879 10.155 36.549 1.00 85.69 283 HIS A C 1
ATOM 2297 O O . HIS A 1 283 ? -16.043 10.825 37.159 1.00 85.69 283 HIS A O 1
ATOM 2303 N N . TYR A 1 284 ? -16.703 8.858 36.280 1.00 88.19 284 TYR A N 1
ATOM 2304 C CA . TYR A 1 284 ? -15.492 8.127 36.666 1.00 88.19 284 TYR A CA 1
ATOM 2305 C C . TYR A 1 284 ? -14.246 8.712 35.987 1.00 88.19 284 TYR A C 1
ATOM 2307 O O . TYR A 1 284 ? -13.262 9.025 36.659 1.00 88.19 284 TYR A O 1
ATOM 2315 N N . LEU A 1 285 ? -14.319 8.957 34.674 1.00 87.25 285 LEU A N 1
ATOM 2316 C CA . LEU A 1 285 ? -13.212 9.523 33.897 1.00 87.25 285 LEU A CA 1
ATOM 2317 C C . LEU A 1 285 ? -12.870 10.956 34.325 1.00 87.25 285 LEU A C 1
ATOM 2319 O O . LEU A 1 285 ? -11.701 11.283 34.511 1.00 87.25 285 LEU A O 1
ATOM 2323 N N . ASP A 1 286 ? -13.876 11.814 34.517 1.00 87.38 286 ASP A N 1
ATOM 2324 C CA . ASP A 1 286 ? -13.664 13.199 34.950 1.00 87.38 286 ASP A CA 1
ATOM 2325 C C . ASP A 1 286 ? -13.083 13.274 36.368 1.00 87.38 286 ASP A C 1
ATOM 2327 O O . ASP A 1 286 ? -12.243 14.131 36.651 1.00 87.38 286 ASP A O 1
ATOM 2331 N N . SER A 1 287 ? -13.519 12.382 37.260 1.00 86.44 287 SER A N 1
ATOM 2332 C CA . SER A 1 287 ? -13.031 12.316 38.639 1.00 86.44 287 SER A CA 1
ATOM 2333 C C . SER A 1 287 ? -11.570 11.879 38.693 1.00 86.44 287 SER A C 1
ATOM 2335 O O . SER A 1 287 ? -10.773 12.527 39.373 1.00 86.44 287 SER A O 1
ATOM 2337 N N . PHE A 1 288 ? -11.204 10.863 37.908 1.00 87.44 288 PHE A N 1
ATOM 2338 C CA . PHE A 1 288 ? -9.821 10.411 37.772 1.00 87.44 288 PHE A CA 1
ATOM 2339 C C . PHE A 1 288 ? -8.926 11.473 37.111 1.00 87.44 288 PHE A C 1
ATOM 2341 O O . PHE A 1 288 ? -7.827 11.750 37.588 1.00 87.44 288 PHE A O 1
ATOM 2348 N N . LYS A 1 289 ? -9.412 12.148 36.059 1.00 86.44 289 LYS A N 1
ATOM 2349 C CA . LYS A 1 289 ? -8.664 13.216 35.372 1.00 86.44 289 LYS A CA 1
ATOM 2350 C C . LYS A 1 289 ? -8.397 14.423 36.273 1.00 86.44 289 LYS A C 1
ATOM 2352 O O . LYS A 1 289 ? -7.340 15.037 36.171 1.00 86.44 289 LYS A O 1
ATOM 2357 N N . LYS A 1 290 ? -9.348 14.777 37.147 1.00 87.81 290 LYS A N 1
ATOM 2358 C CA . LYS A 1 290 ? -9.178 15.858 38.134 1.00 87.81 290 LYS A CA 1
ATOM 2359 C C . LYS A 1 290 ? -8.218 15.475 39.254 1.00 87.81 290 LYS A C 1
ATOM 2361 O O . LYS A 1 290 ? -7.490 16.335 39.740 1.00 87.81 290 LYS A O 1
ATOM 2366 N N . ASN A 1 291 ? -8.240 14.217 39.686 1.00 85.94 291 ASN A N 1
ATOM 2367 C CA . ASN A 1 291 ? -7.355 13.715 40.722 1.00 85.94 291 ASN A CA 1
ATOM 2368 C C . ASN A 1 291 ? -7.083 12.220 40.510 1.00 85.94 291 ASN A C 1
ATOM 2370 O O . ASN A 1 291 ? -7.953 11.389 40.763 1.00 85.94 291 ASN A O 1
ATOM 2374 N N . ALA A 1 292 ? -5.849 11.883 40.129 1.00 82.44 292 ALA A N 1
ATOM 2375 C CA . ALA A 1 292 ? -5.442 10.509 39.833 1.00 82.44 292 ALA A CA 1
ATOM 2376 C C . ALA A 1 292 ? -5.537 9.554 41.042 1.00 82.44 292 ALA A C 1
ATOM 2378 O O . ALA A 1 292 ? -5.549 8.340 40.864 1.00 82.44 292 ALA A O 1
ATOM 2379 N N . SER A 1 293 ? -5.639 10.077 42.271 1.00 79.50 293 SER A N 1
ATOM 2380 C CA . SER A 1 293 ? -5.906 9.255 43.463 1.00 79.50 293 SER A CA 1
ATOM 2381 C C . SER A 1 293 ? -7.366 8.792 43.573 1.00 79.50 293 SER A C 1
ATOM 2383 O O . SER A 1 293 ? -7.651 7.835 44.289 1.00 79.50 293 SER A O 1
ATOM 2385 N N . ASN A 1 294 ? -8.293 9.421 42.843 1.00 84.00 294 ASN A N 1
ATOM 2386 C CA . ASN A 1 294 ? -9.696 9.024 42.785 1.00 84.00 294 ASN A CA 1
ATOM 2387 C C . ASN A 1 294 ? -9.926 8.049 41.623 1.00 84.00 294 ASN A C 1
ATOM 2389 O O . ASN A 1 294 ? -10.538 8.388 40.609 1.00 84.00 294 ASN A O 1
ATOM 2393 N N . ASN A 1 295 ? -9.355 6.854 41.754 1.00 85.62 295 ASN A N 1
ATOM 2394 C CA . ASN A 1 295 ? -9.339 5.844 40.702 1.00 85.62 295 ASN A CA 1
ATOM 2395 C C . ASN A 1 295 ? -10.243 4.638 40.968 1.00 85.62 295 ASN A C 1
ATOM 2397 O O . ASN A 1 295 ? -10.323 3.763 40.112 1.00 85.62 295 ASN A O 1
ATOM 2401 N N . LYS A 1 296 ? -10.914 4.573 42.123 1.00 86.94 296 LYS A N 1
ATOM 2402 C CA . LYS A 1 296 ? -11.784 3.457 42.513 1.00 86.94 296 LYS A CA 1
ATOM 2403 C C . LYS A 1 296 ? -13.221 3.927 42.675 1.00 86.94 296 LYS A C 1
ATOM 2405 O O . LYS A 1 296 ? -13.499 4.843 43.442 1.00 86.94 296 LYS A O 1
ATOM 2410 N N . PHE A 1 297 ? -14.132 3.248 41.994 1.00 87.19 297 PHE A N 1
ATOM 2411 C CA . PHE A 1 297 ? -15.564 3.512 42.026 1.00 87.19 297 PHE A CA 1
ATOM 2412 C C . PHE A 1 297 ? -16.341 2.208 42.192 1.00 87.19 297 PHE A C 1
ATOM 2414 O O . PHE A 1 297 ? -15.795 1.115 42.054 1.00 87.19 297 PHE A O 1
ATOM 2421 N N . VAL A 1 298 ? -17.636 2.333 42.471 1.00 85.56 298 VAL A N 1
ATOM 2422 C CA . VAL A 1 298 ? -18.551 1.198 42.603 1.00 85.56 298 VAL A CA 1
ATOM 2423 C C . VAL A 1 298 ? -19.642 1.312 41.545 1.00 85.56 298 VAL A C 1
ATOM 2425 O O . VAL A 1 298 ? -20.198 2.395 41.326 1.00 85.56 298 VAL A O 1
ATOM 2428 N N . TYR A 1 299 ? -19.940 0.193 40.888 1.00 83.75 299 TYR A N 1
ATOM 2429 C CA . TYR A 1 299 ? -21.002 0.068 39.902 1.00 83.75 299 TYR A CA 1
ATOM 2430 C C . TYR A 1 299 ? -21.978 -1.035 40.315 1.00 83.75 299 TYR A C 1
ATOM 2432 O O . TYR A 1 299 ? -21.595 -2.192 40.467 1.00 83.75 299 TYR A O 1
ATOM 2440 N N . ASN A 1 300 ? -23.244 -0.662 40.491 1.00 81.69 300 ASN A N 1
ATOM 2441 C CA . ASN A 1 300 ? -24.301 -1.576 40.916 1.00 81.69 300 ASN A CA 1
ATOM 2442 C C . ASN A 1 300 ? -25.154 -1.966 39.707 1.00 81.69 300 ASN A C 1
ATOM 2444 O O . ASN A 1 300 ? -25.764 -1.093 39.079 1.00 81.69 300 ASN A O 1
ATOM 2448 N N . VAL A 1 301 ? -25.216 -3.264 39.421 1.00 76.25 301 VAL A N 1
ATOM 2449 C CA . VAL A 1 301 ? -26.108 -3.866 38.428 1.00 76.25 301 VAL A CA 1
ATOM 2450 C C . VAL A 1 301 ? -27.309 -4.430 39.168 1.00 76.25 301 VAL A C 1
ATOM 2452 O O . VAL A 1 301 ? -27.152 -5.315 40.007 1.00 76.25 301 VAL A O 1
ATOM 2455 N N . ARG A 1 302 ? -28.497 -3.905 38.862 1.00 75.50 302 ARG A N 1
ATOM 2456 C CA . ARG A 1 302 ? -29.750 -4.412 39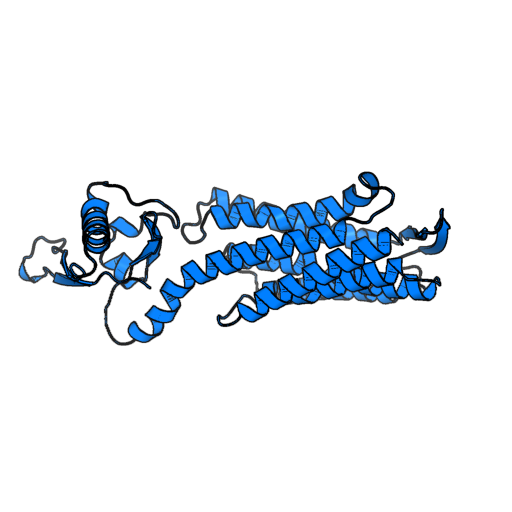.429 1.00 75.50 302 ARG A CA 1
ATOM 2457 C C . ARG A 1 302 ? -30.274 -5.593 38.622 1.00 75.50 302 ARG A C 1
ATOM 2459 O O . ARG A 1 302 ? -30.151 -5.574 37.394 1.00 75.50 302 ARG A O 1
ATOM 2466 N N . SER A 1 303 ? -30.876 -6.579 39.286 1.00 69.81 303 SER A N 1
ATOM 2467 C CA . SER A 1 303 ? -31.521 -7.697 38.586 1.00 69.81 303 SER A CA 1
ATOM 2468 C C . SER A 1 303 ? -32.671 -7.210 37.699 1.00 69.81 303 SER A C 1
ATOM 2470 O O . SER A 1 303 ? -33.433 -6.312 38.069 1.00 69.81 303 SER A O 1
ATOM 2472 N N . LYS A 1 304 ? -32.796 -7.814 36.510 1.00 65.62 304 LYS A N 1
ATOM 2473 C CA . LYS A 1 304 ? -33.858 -7.497 35.540 1.00 65.62 304 LYS A CA 1
ATOM 2474 C C . LYS A 1 304 ? -35.250 -7.828 36.082 1.00 65.62 304 LYS A C 1
ATOM 2476 O O . LYS A 1 304 ? -36.202 -7.145 35.718 1.00 65.62 304 LYS A O 1
ATOM 2481 N N . ASP A 1 305 ? -35.337 -8.799 36.989 1.00 69.69 305 ASP A N 1
ATOM 2482 C CA . ASP A 1 305 ? -36.593 -9.268 37.581 1.00 69.69 305 ASP A CA 1
ATOM 2483 C C . ASP A 1 305 ? -36.927 -8.554 38.905 1.00 69.69 305 ASP A C 1
ATOM 2485 O O . ASP A 1 305 ? -37.917 -8.870 39.563 1.00 69.69 305 ASP A O 1
ATOM 2489 N N . GLY A 1 306 ? -36.115 -7.567 39.310 1.00 67.31 306 GLY A N 1
ATOM 2490 C CA . GLY A 1 306 ? -36.326 -6.788 40.533 1.00 67.31 306 GLY A CA 1
ATOM 2491 C C . GLY A 1 306 ? -36.057 -7.560 41.827 1.00 67.31 306 GLY A C 1
ATOM 2492 O O . GLY A 1 306 ? -36.387 -7.056 42.900 1.00 67.31 306 GLY A O 1
ATOM 2493 N N . ASN A 1 307 ? -35.464 -8.754 41.737 1.00 71.88 307 ASN A N 1
ATOM 2494 C CA . ASN A 1 307 ? -35.053 -9.540 42.893 1.00 71.88 307 ASN A CA 1
ATOM 2495 C C . ASN A 1 307 ? -33.750 -8.967 43.493 1.00 71.88 307 ASN A C 1
ATOM 2497 O O . ASN A 1 307 ? -32.707 -9.047 42.839 1.00 71.88 307 ASN A O 1
ATOM 2501 N N . PRO A 1 308 ? -33.774 -8.411 44.718 1.00 68.25 308 PRO A N 1
ATOM 2502 C CA . PRO A 1 308 ? -32.598 -7.797 45.333 1.00 68.25 308 PRO A CA 1
ATOM 2503 C C . PRO A 1 308 ? -31.469 -8.792 45.647 1.00 68.25 308 PRO A C 1
ATOM 2505 O O . PRO A 1 308 ? -30.319 -8.373 45.745 1.00 68.25 308 PRO A O 1
ATOM 2508 N N . ASP A 1 309 ? -31.758 -10.094 45.751 1.00 69.44 309 ASP A N 1
ATOM 2509 C CA . ASP A 1 309 ? -30.739 -11.127 46.010 1.00 69.44 309 ASP A CA 1
ATOM 2510 C C . ASP A 1 309 ? -29.843 -11.414 44.789 1.00 69.44 309 ASP A C 1
ATOM 2512 O O . ASP A 1 309 ? -28.806 -12.068 44.900 1.00 69.44 309 ASP A O 1
ATOM 2516 N N . GLU A 1 310 ? -30.225 -10.909 43.615 1.00 70.12 310 GLU A N 1
ATOM 2517 C CA . GLU A 1 310 ? -29.467 -11.041 42.370 1.00 70.12 310 GLU A CA 1
ATOM 2518 C C . GLU A 1 310 ? -28.724 -9.757 41.973 1.00 70.12 310 GLU A C 1
ATOM 2520 O O . GLU A 1 310 ? -28.051 -9.728 40.935 1.00 70.12 310 GLU A O 1
ATOM 2525 N N . ASP A 1 311 ? -28.811 -8.700 42.786 1.00 79.31 311 ASP A N 1
ATOM 2526 C CA . ASP A 1 311 ? -28.058 -7.470 42.565 1.00 79.31 311 ASP A CA 1
ATOM 2527 C C . ASP A 1 311 ? -26.553 -7.749 42.683 1.00 79.31 311 ASP A C 1
ATOM 2529 O O . ASP A 1 311 ? -26.062 -8.361 43.635 1.00 79.31 311 ASP A O 1
ATOM 2533 N N . ARG A 1 312 ? -25.787 -7.276 41.698 1.00 79.44 312 ARG A N 1
ATOM 2534 C CA . ARG A 1 312 ? -24.334 -7.470 41.647 1.00 79.44 312 ARG A CA 1
ATOM 2535 C C . ARG A 1 312 ? -23.615 -6.142 41.787 1.00 79.44 312 ARG A C 1
ATOM 2537 O O . ARG A 1 312 ? -23.940 -5.163 41.113 1.00 79.44 312 ARG A O 1
ATOM 2544 N N . ILE A 1 313 ? -22.599 -6.126 42.643 1.00 81.94 313 ILE A N 1
ATOM 2545 C CA . ILE A 1 313 ? -21.745 -4.963 42.882 1.00 81.94 313 ILE A CA 1
ATOM 2546 C C . ILE A 1 313 ? -20.385 -5.217 42.241 1.00 81.94 313 ILE A C 1
ATOM 2548 O O . ILE A 1 313 ? -19.725 -6.214 42.529 1.00 81.94 313 ILE A O 1
ATOM 2552 N N . TYR A 1 314 ? -19.959 -4.290 41.391 1.00 81.69 314 TYR A N 1
ATOM 2553 C CA . TYR A 1 314 ? -18.681 -4.329 40.696 1.00 81.69 314 TYR A CA 1
ATOM 2554 C C . TYR A 1 314 ? -17.782 -3.194 41.176 1.00 81.69 314 TYR A C 1
ATOM 2556 O O . TYR A 1 314 ? -18.202 -2.038 41.265 1.00 81.69 314 TYR A O 1
ATOM 2564 N N . ASN A 1 315 ? -16.519 -3.521 41.439 1.00 84.50 315 ASN A N 1
ATOM 2565 C CA . ASN A 1 315 ? -15.483 -2.523 41.666 1.00 84.50 315 ASN A CA 1
ATOM 2566 C C . ASN A 1 315 ? -14.956 -2.041 40.313 1.00 84.50 315 ASN A C 1
ATOM 2568 O O . ASN A 1 315 ? -14.502 -2.841 39.497 1.00 84.50 315 ASN A O 1
ATOM 2572 N N . VAL A 1 316 ? -14.991 -0.733 40.087 1.00 85.56 316 VAL A N 1
ATOM 2573 C CA . VAL A 1 316 ? -14.477 -0.089 38.877 1.00 85.56 316 VAL A CA 1
ATOM 2574 C C . VAL A 1 316 ? -13.158 0.582 39.222 1.00 85.56 316 VAL A C 1
ATOM 2576 O O . VAL A 1 316 ? -13.095 1.376 40.158 1.00 85.56 316 VAL A O 1
ATOM 2579 N N . THR A 1 317 ? -12.110 0.279 38.461 1.00 85.25 317 THR A N 1
ATOM 2580 C CA . THR A 1 317 ? -10.810 0.947 38.595 1.00 85.25 317 THR A CA 1
ATOM 2581 C C . THR A 1 317 ? -10.473 1.672 37.295 1.00 85.25 317 THR A C 1
ATOM 2583 O O . THR A 1 317 ? -10.585 1.082 36.225 1.00 85.25 317 THR A O 1
ATOM 2586 N N . VAL A 1 318 ? -10.072 2.940 37.381 1.00 85.62 318 VAL A N 1
ATOM 2587 C CA . VAL A 1 318 ? -9.700 3.779 36.230 1.00 85.62 318 VAL A CA 1
ATOM 2588 C C . VAL A 1 318 ? -8.214 4.092 36.309 1.00 85.62 318 VAL A C 1
ATOM 2590 O O . VAL A 1 318 ? -7.778 4.679 37.287 1.00 85.62 318 VAL A O 1
ATOM 2593 N N . ASN A 1 319 ? -7.430 3.736 35.297 1.00 81.19 319 ASN A N 1
ATOM 2594 C CA . ASN A 1 319 ? -5.993 4.012 35.267 1.00 81.19 319 ASN A CA 1
ATOM 2595 C C . ASN A 1 319 ? -5.581 4.534 33.885 1.00 81.19 319 ASN A C 1
ATOM 2597 O O . ASN A 1 319 ? -6.293 4.322 32.904 1.00 81.19 319 ASN A O 1
ATOM 2601 N N . TYR A 1 320 ? -4.423 5.195 33.811 1.00 79.88 320 TYR A N 1
ATOM 2602 C CA . TYR A 1 320 ? -3.754 5.408 32.528 1.00 79.88 320 TYR A CA 1
ATOM 2603 C C . TYR A 1 320 ? -3.175 4.079 32.034 1.00 79.88 320 TYR A C 1
ATOM 2605 O O . TYR A 1 320 ? -2.678 3.293 32.845 1.00 79.88 320 TYR A O 1
ATOM 2613 N N . LEU A 1 321 ? -3.291 3.848 30.726 1.00 61.34 321 LEU A N 1
ATOM 2614 C CA . LEU A 1 321 ? -2.645 2.741 30.022 1.00 61.34 321 LEU A CA 1
ATOM 2615 C C . LEU A 1 321 ? -1.154 3.013 29.825 1.00 61.34 321 LEU A C 1
ATOM 2617 O O . LEU A 1 321 ? -0.812 4.183 29.527 1.00 61.34 321 LEU A O 1
#

Nearest PDB structures (foldseek):
  8t8m-assembly1_A  TM=6.200E-01  e=8.223E-02  Homo sapiens
  8t8m-assembly1_B  TM=6.441E-01  e=1.932E-01  Homo sapiens
  8wpg-assembly1_B  TM=5.453E-01  e=5.366E-02  Homo sapiens
  8trc-assembly1_B  TM=5.528E-01  e=1.932E-01  Rattus norvegicus
  8jcz-assembly1_2  TM=5.417E-01  e=3.255E-01  Homo sapiens

pLDDT: mean 83.4, std 12.62, range [39.78, 97.88]

Radius of gyration: 25.64 Å; Cα contacts (8 Å, |Δi|>4): 400; chains: 1; bounding box: 60×37×75 Å

Solvent-accessible surface area (backbone atoms only — not comparable to full-atom values): 17514 Å² total; per-residue (Å²): 102,72,60,38,53,52,31,48,53,47,26,52,50,25,48,50,51,30,50,52,49,58,71,61,52,87,52,96,67,60,68,39,57,54,50,42,49,55,36,45,33,48,18,21,46,12,51,30,41,30,54,68,30,91,43,58,67,48,34,50,53,15,46,44,38,31,39,53,25,68,44,46,42,57,56,32,51,31,50,40,48,33,58,66,67,69,51,85,71,63,83,64,53,59,61,49,54,50,50,51,31,50,52,54,41,55,41,44,70,35,50,95,79,39,55,51,28,34,61,45,77,48,70,45,68,64,93,82,39,64,40,77,51,73,39,79,17,68,52,44,54,53,50,51,53,50,54,52,50,38,44,52,54,37,51,52,50,46,52,50,44,62,73,69,57,47,70,90,46,46,64,70,56,53,60,52,54,49,50,42,57,46,42,40,54,47,26,62,77,44,19,58,77,77,35,86,85,44,78,43,38,54,53,28,44,41,53,26,48,54,49,49,50,52,48,49,52,53,48,48,64,39,44,54,65,48,61,68,42,57,77,55,50,82,82,45,102,66,56,46,76,42,62,47,100,79,43,19,33,50,48,65,46,73,56,25,39,73,75,36,60,78,58,67,78,56,46,49,67,40,64,69,54,77,49,84,75,43,36,61,62,44,49,52,53,53,46,23,73,76,35,74,86,51,26,75,48,80,46,80,47,71,36,93,84,70,46,75,92,61,47,42,80,41,83,42,76,61,78,87,131

Secondary structure (DSSP, 8-state):
-HHHHHHHHHHHHHHHHHHHHHHHTTS---HHHHHHHHHHHHHHHHHHHHHT--SHHHHHHHHHHHHHHHHHHHHHHHHHHHHHTT-PPPTTHHHHHHHHHHHHHHHHHTTTT-TTTEEEEEEEEETTEEEEEEEE-HHHHHHHHHHHHHHHHHHHHHHHHHHTT-TTS-HHHHHHHHHHHHHHHHHHHHHHHH-TT---HHHHHHHHHHHHHHHHHHHHHHHHHHHHHHHHHTTS----EEE-TT-BEEEE-HHHHHH-GGGTTPPTTPBP---TTTHHHHHHHHHHHH-TT--EEEEEEPPTT--GGG-EEEEEE----

Foldseek 3Di:
DVQLVVLVVLLVLLVVLLVLVVVLPPDDDDVLLVVLSVLLSQLSVLSNQCQVDPDQVSNLVSVLSNLSCLLPNLLSLLVVLCVLLVNDDDPPVNVVSVVLSVVLSVQSVCPVPDPAAWVDWDWDQDPNTTDIDTHGHPSVVVSLVSLVVSLVSSVVSLVVSVVVVPLVHANVLSVLSNQLSPLLSCLVPCVCVVPVRHRCNSVSSSVSSVSVSVSSVLVCQLCVQVVVVVVVVVPDLDKDWDADPQQFTSDIDPSVCVQQVVCVPHGGRRHQDCDVSSVVVVVQVVQCVVPVVSFWDKDWDADPVRDRVPIDIDIGGDDDD

Sequence (321 aa):
MLQQVFYSIVFALSLICALIYIYMWHKHFDVNFTMIFTLVPVACLGYLMSASADSLEGAIRAQQVIYIGGCFLQYFILLSILNLCKIEMKRWVRPALFAICAFLYASVLTVGHLDIFYKKVSFDVIGGVPTLTKEYGGMHTLFYVTIILFFLIGMITIVYSIIKKNKQVPRNILYLLVIPDVVCVFSFFIGRKLLSNFDIVPLAYVLAELVYLLIAYRFNLYDVSDTVIDSFVKEQNVGYISFDFNYRYLGSNEVARALLPEIEDIEIDESIGYKPEQRKIRHYLDSFKKNASNNKFVYNVRSKDGNPDEDRIYNVTVNYL

Mean predicted aligned error: 11.78 Å